Protein AF-A0A971D3W2-F1 (afdb_monomer)

Str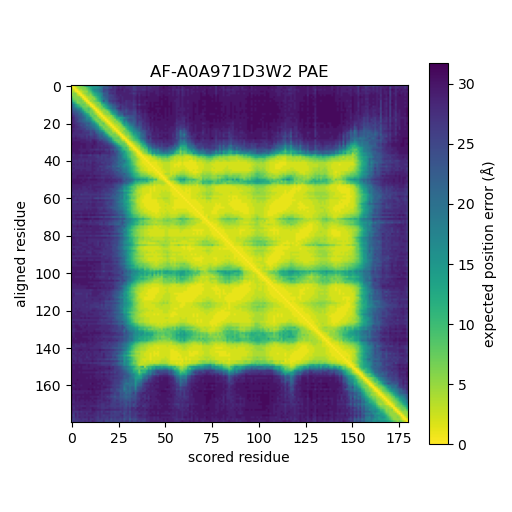ucture (mmCIF, N/CA/C/O backbone):
data_AF-A0A971D3W2-F1
#
_entry.id   AF-A0A971D3W2-F1
#
loop_
_atom_site.group_PDB
_atom_site.id
_atom_site.type_symbol
_atom_site.label_atom_id
_atom_site.label_alt_id
_atom_site.label_comp_id
_atom_site.label_asym_id
_atom_site.label_entity_id
_atom_site.label_seq_id
_atom_site.pdbx_PDB_ins_code
_atom_site.Cartn_x
_atom_site.Cartn_y
_atom_site.Cartn_z
_atom_site.occupancy
_atom_site.B_iso_or_equiv
_atom_site.auth_seq_id
_atom_site.auth_comp_id
_atom_site.auth_asym_id
_atom_site.auth_atom_id
_atom_site.pdbx_PDB_model_num
ATOM 1 N N . MET A 1 1 ? -114.761 -42.394 8.654 1.00 38.12 1 MET A N 1
ATOM 2 C CA . MET A 1 1 ? -115.060 -43.601 7.861 1.00 38.12 1 MET A CA 1
ATOM 3 C C . MET A 1 1 ? -114.022 -43.683 6.760 1.00 38.12 1 MET A C 1
ATOM 5 O O . MET A 1 1 ? -113.803 -42.683 6.097 1.00 38.12 1 MET A O 1
ATOM 9 N N . TRP A 1 2 ? -113.421 -44.862 6.627 1.00 36.31 2 TRP A N 1
ATOM 10 C CA . TRP A 1 2 ? -112.486 -45.287 5.584 1.00 36.31 2 TRP A CA 1
ATOM 11 C C . TRP A 1 2 ? -111.033 -44.776 5.634 1.00 36.31 2 TRP A C 1
ATOM 13 O O . TRP A 1 2 ? -110.733 -43.612 5.868 1.00 36.31 2 TRP A O 1
ATOM 23 N N . THR A 1 3 ? -110.161 -45.769 5.494 1.00 44.94 3 THR A N 1
ATOM 24 C CA . THR A 1 3 ? -108.714 -45.866 5.704 1.00 44.94 3 THR A CA 1
ATOM 25 C C . THR A 1 3 ? -108.004 -45.886 4.327 1.00 44.94 3 THR A C 1
ATOM 27 O O . THR A 1 3 ? -108.582 -45.444 3.341 1.00 44.94 3 THR A O 1
ATOM 30 N N . PRO A 1 4 ? -106.794 -46.448 4.185 1.00 71.38 4 PRO A N 1
ATOM 31 C CA . PRO A 1 4 ? -105.477 -45.833 4.369 1.00 71.38 4 PRO A CA 1
ATOM 32 C C . PRO A 1 4 ? -104.665 -45.898 3.051 1.00 71.38 4 PRO A C 1
ATOM 34 O O . PRO A 1 4 ? -105.137 -46.482 2.085 1.00 71.38 4 PRO A O 1
ATOM 37 N N . THR A 1 5 ? -103.415 -45.416 2.992 1.00 49.12 5 THR A N 1
ATOM 38 C CA . THR A 1 5 ? -102.264 -46.218 2.491 1.00 49.12 5 THR A CA 1
ATOM 39 C C . THR A 1 5 ? -100.939 -45.442 2.441 1.00 49.12 5 THR A C 1
ATOM 41 O O . THR A 1 5 ? -100.885 -44.347 1.906 1.00 49.12 5 THR A O 1
ATOM 44 N N . ARG A 1 6 ? -99.888 -46.138 2.921 1.00 46.56 6 ARG A N 1
ATOM 45 C CA . ARG A 1 6 ? -98.502 -46.274 2.397 1.00 46.56 6 ARG A CA 1
ATOM 46 C C . ARG A 1 6 ? -97.657 -44.992 2.243 1.00 46.56 6 ARG A C 1
ATOM 48 O O . ARG A 1 6 ? -98.085 -44.020 1.658 1.00 46.56 6 ARG A O 1
ATOM 55 N N . GLY A 1 7 ? -96.393 -44.947 2.655 1.00 39.03 7 GLY A N 1
ATOM 56 C CA . GLY A 1 7 ? -95.468 -45.997 3.074 1.00 39.03 7 GLY A CA 1
ATOM 57 C C . GLY A 1 7 ? -94.227 -45.384 3.732 1.00 39.03 7 GLY A C 1
ATOM 58 O O . GLY A 1 7 ? -93.988 -44.183 3.636 1.00 39.03 7 GLY A O 1
ATOM 59 N N . GLY A 1 8 ? -93.490 -46.219 4.462 1.00 38.47 8 GLY A N 1
ATOM 60 C CA . GLY A 1 8 ? -92.336 -45.818 5.261 1.00 38.47 8 GLY A CA 1
ATOM 61 C C . GLY A 1 8 ? -90.970 -46.131 4.644 1.00 38.47 8 GLY A C 1
ATOM 62 O O . GLY A 1 8 ? -90.879 -46.792 3.615 1.00 38.47 8 GLY A O 1
ATOM 63 N N . LEU A 1 9 ? -89.955 -45.690 5.404 1.00 46.28 9 LEU A N 1
ATOM 64 C CA . LEU A 1 9 ? -88.530 -46.064 5.466 1.00 46.28 9 LEU A CA 1
ATOM 65 C C . LEU A 1 9 ? -87.710 -45.886 4.170 1.00 46.28 9 LEU A C 1
ATOM 67 O O . LEU A 1 9 ? -88.037 -46.405 3.115 1.00 46.28 9 LEU A O 1
ATOM 71 N N . ARG A 1 10 ? -86.553 -45.216 4.218 1.00 43.84 10 ARG A N 1
ATOM 72 C CA . ARG A 1 10 ? -85.360 -45.700 4.931 1.00 43.84 10 ARG A CA 1
ATOM 73 C C . ARG A 1 10 ? -84.488 -44.581 5.509 1.00 43.84 10 ARG A C 1
ATOM 75 O O . ARG A 1 10 ? -84.149 -43.612 4.841 1.00 43.84 10 ARG A O 1
ATOM 82 N N . THR A 1 11 ? -84.089 -44.808 6.754 1.00 51.59 11 THR A N 1
ATOM 83 C CA . THR A 1 11 ? -82.939 -44.241 7.460 1.00 51.59 11 THR A CA 1
ATOM 84 C C . THR A 1 11 ? -81.612 -44.615 6.791 1.00 51.59 11 THR A C 1
ATOM 86 O O . THR A 1 11 ? -81.480 -45.702 6.231 1.00 51.59 11 THR A O 1
ATOM 89 N N . GLY A 1 12 ? -80.602 -43.752 6.930 1.00 39.59 12 GLY A N 1
ATOM 90 C CA . GLY A 1 12 ? -79.210 -44.099 6.640 1.00 39.59 12 GLY A CA 1
ATOM 91 C C . GLY A 1 12 ? -78.299 -42.881 6.531 1.00 39.59 12 GLY A C 1
ATOM 92 O O . GLY A 1 12 ? -78.134 -42.325 5.453 1.00 39.59 12 GLY A O 1
ATOM 93 N N . ALA A 1 13 ? -77.707 -42.473 7.653 1.00 52.31 13 ALA A N 1
ATOM 94 C CA . ALA A 1 13 ? -76.594 -41.533 7.690 1.00 52.31 13 ALA A CA 1
ATOM 95 C C . ALA A 1 13 ? -75.313 -42.176 7.126 1.00 52.31 13 ALA A C 1
ATOM 97 O O . ALA A 1 13 ? -75.011 -43.312 7.482 1.00 52.31 13 ALA A O 1
ATOM 98 N N . ALA A 1 14 ? -74.534 -41.429 6.337 1.00 45.00 14 ALA A N 1
ATOM 99 C CA . ALA A 1 14 ? -73.087 -41.621 6.175 1.00 45.00 14 ALA A CA 1
ATOM 100 C C . ALA A 1 14 ? -72.430 -40.373 5.540 1.00 45.00 14 ALA A C 1
ATOM 102 O O . ALA A 1 14 ? -72.421 -40.189 4.332 1.00 45.00 14 ALA A O 1
ATOM 103 N N . ALA A 1 15 ? -71.969 -39.489 6.423 1.00 46.97 15 ALA A N 1
ATOM 104 C CA . ALA A 1 15 ? -70.703 -38.750 6.452 1.00 46.97 15 ALA A CA 1
ATOM 105 C C . ALA A 1 15 ? -69.892 -38.381 5.166 1.00 46.97 15 ALA A C 1
ATOM 107 O O . ALA A 1 15 ? -69.555 -39.223 4.345 1.00 46.97 15 ALA A O 1
ATOM 108 N N . LEU A 1 16 ? -69.386 -37.131 5.217 1.00 51.62 16 LEU A N 1
ATOM 109 C CA . LEU A 1 16 ? -68.053 -36.600 4.830 1.00 51.62 16 LEU A CA 1
ATOM 110 C C . LEU A 1 16 ? -67.889 -35.672 3.592 1.00 51.62 16 LEU A C 1
ATOM 112 O O . LEU A 1 16 ? -67.808 -36.112 2.455 1.00 51.62 16 LEU A O 1
ATOM 116 N N . VAL A 1 17 ? -67.664 -34.386 3.929 1.00 47.16 17 VAL A N 1
ATOM 117 C CA . VAL A 1 17 ? -66.580 -33.440 3.530 1.00 47.16 17 VAL A CA 1
ATOM 118 C C . VAL A 1 17 ? -66.336 -33.110 2.042 1.00 47.16 17 VAL A C 1
ATOM 120 O O . VAL A 1 17 ? -65.921 -33.971 1.274 1.00 47.16 17 VAL A O 1
ATOM 123 N N . LYS A 1 18 ? -66.401 -31.798 1.718 1.00 40.22 18 LYS A N 1
ATOM 124 C CA . LYS A 1 18 ? -65.364 -30.902 1.101 1.00 40.22 18 LYS A CA 1
ATOM 125 C C . LYS A 1 18 ? -66.065 -29.688 0.437 1.00 40.22 18 LYS A C 1
ATOM 127 O O . LYS A 1 18 ? -66.901 -29.895 -0.426 1.00 40.22 18 LYS A O 1
ATOM 132 N N . ALA A 1 19 ? -65.955 -28.471 1.002 1.00 48.50 19 ALA A N 1
ATOM 133 C CA . ALA A 1 19 ? -65.055 -27.347 0.609 1.00 48.50 19 ALA A CA 1
ATOM 134 C C . ALA A 1 19 ? -65.510 -26.622 -0.692 1.00 48.50 19 ALA A C 1
ATOM 136 O O . ALA A 1 19 ? -65.972 -27.294 -1.597 1.00 48.50 19 ALA A O 1
ATOM 137 N N . ALA A 1 20 ? -65.456 -25.301 -0.921 1.00 49.62 20 ALA A N 1
ATOM 138 C CA . ALA A 1 20 ? -64.699 -24.148 -0.402 1.00 49.62 20 ALA A CA 1
ATOM 139 C C . ALA A 1 20 ? -65.518 -22.853 -0.704 1.00 49.62 20 ALA A C 1
ATOM 141 O O . ALA A 1 20 ? -66.251 -22.826 -1.686 1.00 49.62 20 ALA A O 1
ATOM 142 N N . LEU A 1 21 ? -65.653 -21.846 0.169 1.00 54.06 21 LEU A N 1
ATOM 143 C CA . LEU A 1 21 ? -64.757 -20.725 0.525 1.00 54.06 21 LEU A CA 1
ATOM 144 C C . LEU A 1 21 ? -64.247 -19.861 -0.652 1.00 54.06 21 LEU A C 1
ATOM 146 O O . LEU A 1 21 ? -63.305 -20.237 -1.339 1.00 54.06 21 LEU A O 1
ATOM 150 N N . ALA A 1 22 ? -64.793 -18.646 -0.784 1.00 47.09 22 ALA A N 1
ATOM 151 C CA . ALA A 1 22 ? -64.174 -17.529 -1.505 1.00 47.09 22 ALA A CA 1
ATOM 152 C C . ALA A 1 22 ? -64.450 -16.213 -0.753 1.00 47.09 22 ALA A C 1
ATOM 154 O O . ALA A 1 22 ? -65.298 -15.412 -1.135 1.00 47.09 22 ALA A O 1
ATOM 155 N N . VAL A 1 23 ? -63.754 -16.015 0.370 1.00 58.84 23 VAL A N 1
ATOM 156 C CA . VAL A 1 23 ? -63.622 -14.696 1.005 1.00 58.84 23 VAL A CA 1
ATOM 157 C C . VAL A 1 23 ? -62.400 -14.038 0.371 1.00 58.84 23 VAL A C 1
ATOM 159 O O . VAL A 1 23 ? -61.299 -14.581 0.443 1.00 58.84 23 VAL A O 1
ATOM 162 N N . ALA A 1 24 ? -62.611 -12.909 -0.303 1.00 54.56 24 ALA A N 1
ATOM 163 C CA . ALA A 1 24 ? -61.566 -12.145 -0.969 1.00 54.56 24 ALA A CA 1
ATOM 164 C C . ALA A 1 24 ? -60.545 -11.623 0.058 1.00 54.56 24 ALA A C 1
ATOM 166 O O . ALA A 1 24 ? -60.788 -10.654 0.775 1.00 54.56 24 ALA A O 1
ATOM 167 N N . LEU A 1 25 ? -59.396 -12.294 0.130 1.00 53.03 25 LEU A N 1
ATOM 168 C CA . LEU A 1 25 ? -58.204 -11.835 0.831 1.00 53.03 25 LEU A CA 1
ATOM 169 C C . LEU A 1 25 ? -57.596 -10.673 0.037 1.00 53.03 25 LEU A C 1
ATOM 171 O O . LEU A 1 25 ? -57.026 -10.883 -1.033 1.00 53.03 25 LEU A O 1
ATOM 175 N N . LEU A 1 26 ? -57.664 -9.455 0.577 1.00 54.09 26 LEU A N 1
ATOM 176 C CA . LEU A 1 26 ? -56.747 -8.378 0.199 1.00 54.09 26 LEU A CA 1
ATOM 177 C C . LEU A 1 26 ? -55.348 -8.741 0.720 1.00 54.09 26 LEU A C 1
ATOM 179 O O . LEU A 1 26 ? -54.885 -8.235 1.739 1.00 54.09 26 LEU A O 1
ATOM 183 N N . ALA A 1 27 ? -54.683 -9.664 0.027 1.00 58.47 27 ALA A N 1
ATOM 184 C CA . ALA A 1 27 ? -53.258 -9.896 0.166 1.00 58.47 27 ALA A CA 1
ATOM 185 C C . ALA A 1 27 ? -52.531 -8.710 -0.480 1.00 58.47 27 ALA A C 1
ATOM 187 O O . ALA A 1 27 ? -52.171 -8.734 -1.654 1.00 58.47 27 ALA A O 1
ATOM 188 N N . GLY A 1 28 ? -52.348 -7.636 0.288 1.00 49.16 28 GLY A N 1
ATOM 189 C CA . GLY A 1 28 ? -51.340 -6.640 -0.034 1.00 49.16 28 GLY A CA 1
ATOM 190 C C . GLY A 1 28 ? -49.983 -7.328 0.024 1.00 49.16 28 GLY A C 1
ATOM 191 O O . GLY A 1 28 ? -49.444 -7.545 1.107 1.00 49.16 28 GLY A O 1
ATOM 192 N N . CYS A 1 29 ? -49.429 -7.699 -1.129 1.00 49.91 29 CYS A N 1
ATOM 193 C CA . CYS A 1 29 ? -48.005 -7.965 -1.235 1.00 49.91 29 CYS A CA 1
ATOM 194 C C . CYS A 1 29 ? -47.301 -6.648 -0.906 1.00 49.91 29 CYS A C 1
ATOM 196 O O . CYS A 1 29 ? -47.116 -5.796 -1.773 1.00 49.91 29 CYS A O 1
ATOM 198 N N . ALA A 1 30 ? -46.956 -6.459 0.368 1.00 54.00 30 ALA A N 1
ATOM 199 C CA . ALA A 1 30 ? -45.942 -5.507 0.764 1.00 54.00 30 ALA A CA 1
ATOM 200 C C . ALA A 1 30 ? -44.702 -5.876 -0.048 1.00 54.00 30 ALA A C 1
ATOM 202 O O . ALA A 1 30 ? -44.072 -6.908 0.190 1.00 54.00 30 ALA A O 1
ATOM 203 N N . GLY A 1 31 ? -44.430 -5.084 -1.084 1.00 51.88 31 GLY A N 1
ATOM 204 C CA . GLY A 1 31 ? -43.228 -5.188 -1.885 1.00 51.88 31 GLY A CA 1
ATOM 205 C C . GLY A 1 31 ? -42.045 -4.909 -0.977 1.00 51.88 31 GLY A C 1
ATOM 206 O O . GLY A 1 31 ? -41.599 -3.771 -0.863 1.00 51.88 31 GLY A O 1
ATOM 207 N N . GLY A 1 32 ? -41.558 -5.954 -0.313 1.00 50.47 32 GLY A N 1
ATOM 208 C CA . GLY A 1 32 ? -40.246 -6.002 0.300 1.00 50.47 32 GLY A CA 1
ATOM 209 C C . GLY A 1 32 ? -39.219 -5.937 -0.817 1.00 50.47 32 GLY A C 1
ATOM 210 O O . GLY A 1 32 ? -38.632 -6.946 -1.195 1.00 50.47 32 GLY A O 1
ATOM 211 N N . GLY A 1 33 ? -39.048 -4.752 -1.401 1.00 53.16 33 GLY A N 1
ATOM 212 C CA . GLY A 1 33 ? -37.903 -4.466 -2.238 1.00 53.16 33 GLY A CA 1
ATOM 213 C C . GLY A 1 33 ? -36.680 -4.652 -1.359 1.00 53.16 33 GLY A C 1
ATOM 214 O O . GLY A 1 33 ? -36.489 -3.896 -0.406 1.00 53.16 33 GLY A O 1
ATOM 215 N N . ALA A 1 34 ? -35.887 -5.687 -1.645 1.00 60.03 34 ALA A N 1
ATOM 216 C CA . ALA A 1 34 ? -34.575 -5.836 -1.040 1.00 60.03 34 ALA A CA 1
ATOM 217 C C . ALA A 1 34 ? -33.851 -4.480 -1.131 1.00 60.03 34 ALA A C 1
ATOM 219 O O . ALA A 1 34 ? -33.969 -3.805 -2.164 1.00 60.03 34 ALA A O 1
ATOM 220 N N . PRO A 1 35 ? -33.154 -4.039 -0.068 1.00 59.19 35 PRO A N 1
ATOM 221 C CA . PRO A 1 35 ? -32.456 -2.765 -0.097 1.00 59.19 35 PRO A CA 1
ATOM 222 C C . PRO A 1 35 ? -31.560 -2.736 -1.336 1.00 59.19 35 PRO A C 1
ATOM 224 O O . PRO A 1 35 ? -30.726 -3.618 -1.525 1.00 59.19 35 PRO A O 1
ATOM 227 N N . ARG A 1 36 ? -31.773 -1.748 -2.211 1.00 64.25 36 ARG A N 1
ATOM 228 C CA . ARG A 1 36 ? -30.992 -1.581 -3.439 1.00 64.25 36 ARG A CA 1
ATOM 229 C C . ARG A 1 36 ? -29.544 -1.316 -3.033 1.00 64.25 36 ARG A C 1
ATOM 231 O O . ARG A 1 36 ? -29.221 -0.206 -2.643 1.00 64.25 36 ARG A O 1
ATOM 238 N N . GLN A 1 37 ? -28.674 -2.316 -3.063 1.00 65.75 37 GLN A N 1
ATOM 239 C CA . GLN A 1 37 ? -27.261 -2.112 -2.750 1.00 65.75 37 GLN A CA 1
ATOM 240 C C . GLN A 1 37 ? -26.592 -1.381 -3.922 1.00 65.75 37 GLN A C 1
ATOM 242 O O . GLN A 1 37 ? -26.810 -1.728 -5.082 1.00 65.75 37 GLN A O 1
ATOM 247 N N . THR A 1 38 ? -25.796 -0.346 -3.642 1.00 77.38 38 THR A N 1
ATOM 248 C CA . THR A 1 38 ? -24.922 0.248 -4.668 1.00 77.38 38 THR A CA 1
ATOM 249 C C . THR A 1 38 ? -23.847 -0.780 -5.031 1.00 77.38 38 THR A C 1
ATOM 251 O O . THR A 1 38 ? -23.280 -1.368 -4.106 1.00 77.38 38 THR A O 1
ATOM 254 N N . PRO A 1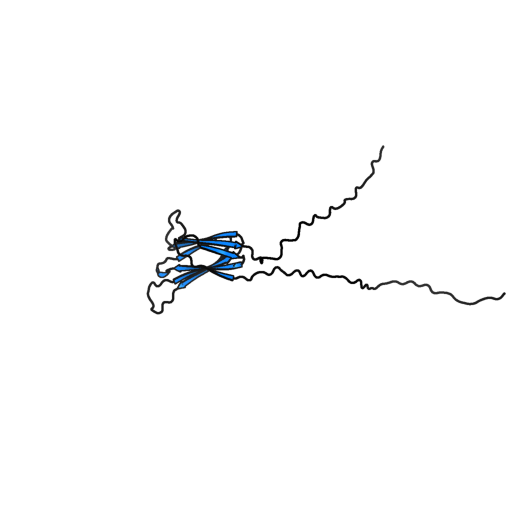 39 ? -23.561 -1.019 -6.324 1.00 87.50 39 PRO A N 1
ATOM 255 C CA . PRO A 1 39 ? -22.540 -1.980 -6.716 1.00 87.50 39 PRO A CA 1
ATOM 256 C C . PRO A 1 39 ? -21.157 -1.588 -6.167 1.00 87.50 39 PRO A C 1
ATOM 258 O O . PRO A 1 39 ? -20.895 -0.395 -5.975 1.00 87.50 39 PRO A O 1
ATOM 261 N N . PRO A 1 40 ? -20.277 -2.576 -5.922 1.00 93.19 40 PRO A N 1
ATOM 262 C CA . PRO A 1 40 ? -18.878 -2.315 -5.626 1.00 93.19 40 PRO A CA 1
ATOM 263 C C . PRO A 1 40 ? -18.196 -1.455 -6.679 1.00 93.19 40 PRO A C 1
ATOM 265 O O . PRO A 1 40 ? -18.462 -1.607 -7.871 1.00 93.19 40 PRO A O 1
ATOM 268 N N . ARG A 1 41 ? -17.275 -0.600 -6.229 1.00 95.69 41 ARG A N 1
ATOM 269 C CA . ARG A 1 41 ? -16.375 0.149 -7.112 1.00 95.69 41 ARG A CA 1
ATOM 270 C C . ARG A 1 41 ? -14.910 -0.084 -6.759 1.00 95.69 41 ARG A C 1
ATOM 272 O O . ARG A 1 41 ? -14.591 -0.480 -5.638 1.00 95.69 41 ARG A O 1
ATOM 279 N N . THR A 1 42 ? -14.046 0.253 -7.710 1.00 97.81 42 THR A N 1
ATOM 280 C CA . THR A 1 42 ? -12.599 0.351 -7.513 1.00 97.81 42 THR A CA 1
ATOM 281 C C . THR A 1 42 ? -12.206 1.815 -7.328 1.00 97.81 42 THR A C 1
ATOM 283 O O . THR A 1 42 ? -12.651 2.675 -8.088 1.00 97.81 42 THR A O 1
ATOM 286 N N . ILE A 1 43 ? -11.386 2.101 -6.321 1.00 97.69 43 ILE A N 1
ATOM 287 C CA . ILE A 1 43 ? -10.877 3.433 -5.984 1.00 97.69 43 ILE A CA 1
ATOM 288 C C . ILE A 1 43 ? -9.359 3.397 -6.145 1.00 97.69 43 ILE A C 1
ATOM 290 O O . ILE A 1 43 ? -8.699 2.611 -5.474 1.00 97.69 43 ILE A O 1
ATOM 294 N N . ALA A 1 44 ? -8.807 4.227 -7.028 1.00 97.69 44 ALA A N 1
ATOM 295 C CA . ALA A 1 44 ? -7.363 4.344 -7.214 1.00 97.69 44 ALA A CA 1
ATOM 296 C C . ALA A 1 44 ? -6.798 5.473 -6.344 1.00 97.69 44 ALA A C 1
ATOM 298 O O . ALA A 1 44 ? -7.379 6.558 -6.282 1.00 97.69 44 ALA A O 1
ATOM 299 N N . VAL A 1 45 ? -5.667 5.218 -5.690 1.00 96.56 45 VAL A N 1
ATOM 300 C CA . VAL A 1 45 ? -4.990 6.151 -4.783 1.00 96.56 45 VAL A CA 1
ATOM 301 C C . VAL A 1 45 ? -3.494 6.115 -5.088 1.00 96.56 45 VAL A C 1
ATOM 303 O O . VAL A 1 45 ? -2.905 5.041 -5.172 1.00 96.56 45 VAL A O 1
ATOM 306 N N . ALA A 1 46 ? -2.872 7.279 -5.251 1.00 95.62 46 ALA A N 1
ATOM 307 C CA . ALA A 1 46 ? -1.433 7.407 -5.476 1.00 95.62 46 ALA A CA 1
ATOM 308 C C . ALA A 1 46 ? -0.867 8.462 -4.511 1.00 95.62 46 ALA A C 1
ATOM 310 O O . ALA A 1 46 ? -0.758 9.630 -4.883 1.00 95.62 46 ALA A O 1
ATOM 311 N N . PRO A 1 47 ? -0.628 8.095 -3.240 1.00 93.44 47 PRO A N 1
ATOM 312 C CA . PRO A 1 47 ? -0.123 9.028 -2.242 1.00 93.44 47 PRO A CA 1
ATOM 313 C C . PRO A 1 47 ? 1.373 9.297 -2.453 1.00 93.44 47 PRO A C 1
ATOM 315 O O . PRO A 1 47 ? 2.112 8.411 -2.879 1.00 93.44 47 PRO A O 1
ATOM 318 N N . SER A 1 48 ? 1.835 10.503 -2.122 1.00 89.06 48 SER A N 1
ATOM 319 C CA . SER A 1 48 ? 3.264 10.830 -2.167 1.00 89.06 48 SER A CA 1
ATOM 320 C C . SER A 1 48 ? 3.928 10.522 -0.816 1.00 89.06 48 SER A C 1
ATOM 322 O O . SER A 1 48 ? 3.368 10.868 0.228 1.00 89.06 48 SER A O 1
ATOM 324 N N . PRO A 1 49 ? 5.128 9.915 -0.789 1.00 87.81 49 PRO A N 1
ATOM 325 C CA . PRO A 1 49 ? 5.866 9.702 0.455 1.00 87.81 49 PRO A CA 1
ATOM 326 C C . PRO A 1 49 ? 6.195 11.019 1.169 1.00 87.81 49 PRO A C 1
ATOM 328 O O . PRO A 1 49 ? 6.569 12.003 0.530 1.00 87.81 49 PRO A O 1
ATOM 331 N N . GLY A 1 50 ? 6.086 11.035 2.498 1.00 80.25 50 GLY A N 1
ATOM 332 C CA . GLY A 1 50 ? 6.385 12.213 3.324 1.00 80.25 50 GLY A CA 1
ATOM 333 C C . GLY A 1 50 ? 5.324 13.323 3.302 1.00 80.25 50 GLY A C 1
ATOM 334 O O . GLY A 1 50 ? 5.464 14.301 4.039 1.00 80.25 50 GLY A O 1
ATOM 335 N N . GLU A 1 51 ? 4.258 13.180 2.512 1.00 79.62 51 GLU A N 1
ATOM 336 C CA . GLU A 1 51 ? 3.071 14.031 2.611 1.00 79.62 51 GLU A CA 1
ATOM 337 C C . GLU A 1 51 ? 2.136 13.544 3.734 1.00 79.62 51 GLU A C 1
ATOM 339 O O . GLU A 1 51 ? 2.274 12.441 4.268 1.00 79.62 51 GLU A O 1
ATOM 344 N N . GLY A 1 52 ? 1.196 14.401 4.147 1.00 77.94 52 GLY A N 1
ATOM 345 C CA . GLY A 1 52 ? 0.196 14.047 5.157 1.00 77.94 52 GLY A CA 1
ATOM 346 C C . GLY A 1 52 ? -0.667 12.847 4.743 1.00 77.94 52 GLY A C 1
ATOM 347 O O . GLY A 1 52 ? -0.703 12.462 3.577 1.00 77.94 52 GLY A O 1
ATOM 348 N N . ALA A 1 53 ? -1.390 12.264 5.704 1.00 85.44 53 ALA A N 1
ATOM 349 C CA . ALA A 1 53 ? -2.206 11.079 5.451 1.00 85.44 53 ALA A CA 1
ATOM 350 C C . ALA A 1 53 ? -3.257 11.329 4.354 1.00 85.44 53 ALA A C 1
ATOM 352 O O . ALA A 1 53 ? -4.064 12.260 4.446 1.00 85.44 53 ALA A O 1
ATOM 353 N N . ALA A 1 54 ? -3.272 10.473 3.331 1.00 92.50 54 ALA A N 1
ATOM 354 C CA . ALA A 1 54 ? -4.302 10.502 2.300 1.00 92.50 54 ALA A CA 1
ATOM 355 C C . ALA A 1 54 ? -5.593 9.886 2.853 1.00 92.50 54 ALA A C 1
ATOM 357 O O . ALA A 1 54 ? -5.578 8.752 3.325 1.00 92.50 54 ALA A O 1
ATOM 358 N N . VAL A 1 55 ? -6.713 10.608 2.787 1.00 95.69 55 VAL A N 1
ATOM 359 C CA . VAL A 1 55 ? -8.009 10.115 3.283 1.00 95.69 55 VAL A CA 1
ATOM 360 C C . VAL A 1 55 ? -8.838 9.561 2.130 1.00 95.69 55 VAL A C 1
ATOM 362 O O . VAL A 1 55 ? -9.047 10.238 1.123 1.00 95.69 55 VAL A O 1
ATOM 365 N N . VAL A 1 56 ? -9.338 8.337 2.290 1.00 96.31 56 VAL A N 1
ATOM 366 C CA . VAL A 1 56 ? -10.125 7.620 1.282 1.00 96.31 56 VAL A CA 1
ATOM 367 C C . VAL A 1 56 ? -11.494 7.272 1.849 1.00 96.31 56 VAL A C 1
ATOM 369 O O . VAL A 1 56 ? -11.594 6.611 2.877 1.00 96.31 56 VAL A O 1
ATOM 372 N N . GLU A 1 57 ? -12.553 7.669 1.146 1.00 96.50 57 GLU A N 1
ATOM 373 C CA . GLU A 1 57 ? -13.937 7.342 1.502 1.00 96.50 57 GLU A CA 1
ATOM 374 C C . GLU A 1 57 ? -14.436 6.146 0.677 1.00 96.50 57 GLU A C 1
ATOM 376 O O . GLU A 1 57 ? -14.520 6.194 -0.561 1.00 96.50 57 GLU A O 1
ATOM 381 N N . ALA A 1 58 ? -14.813 5.069 1.360 1.00 95.50 58 ALA A N 1
ATOM 382 C CA . ALA A 1 58 ? -15.222 3.816 0.738 1.00 95.50 58 ALA A CA 1
ATOM 383 C C . ALA A 1 58 ? -16.429 3.179 1.436 1.00 95.50 58 ALA A C 1
ATOM 385 O O . ALA A 1 58 ? -16.927 3.635 2.471 1.00 95.50 58 ALA A O 1
ATOM 386 N N . ARG A 1 59 ? -16.935 2.103 0.837 1.00 95.69 59 ARG A N 1
ATOM 387 C CA . ARG A 1 59 ? -17.966 1.255 1.434 1.00 95.69 59 ARG A CA 1
ATOM 388 C C . ARG A 1 59 ? -17.476 -0.170 1.579 1.00 95.69 59 ARG A C 1
ATOM 390 O O . ARG A 1 59 ? -16.641 -0.628 0.800 1.00 95.69 59 ARG A O 1
ATOM 397 N N . VAL A 1 60 ? -18.071 -0.897 2.523 1.00 95.88 60 VAL A N 1
ATOM 398 C CA . VAL A 1 60 ? -17.825 -2.333 2.678 1.00 95.88 60 VAL A CA 1
ATOM 399 C C . VAL A 1 60 ? -17.992 -3.042 1.343 1.00 95.88 60 VAL A C 1
ATOM 401 O O . VAL A 1 60 ? -19.049 -3.004 0.719 1.00 95.88 60 VAL A O 1
ATOM 404 N N . GLY A 1 61 ? -16.927 -3.719 0.942 1.00 95.75 61 GLY A N 1
ATOM 405 C CA . GLY A 1 61 ? -16.789 -4.496 -0.267 1.00 95.75 61 GLY A CA 1
ATOM 406 C C . GLY A 1 61 ? -16.214 -3.744 -1.464 1.00 95.75 61 GLY A C 1
ATOM 407 O O . GLY A 1 61 ? -16.233 -4.322 -2.549 1.00 95.75 61 GLY A O 1
ATOM 408 N N . ASP A 1 62 ? -15.875 -2.456 -1.348 1.00 97.50 62 ASP A N 1
ATOM 409 C CA . ASP A 1 62 ? -15.169 -1.725 -2.407 1.00 97.50 62 ASP A CA 1
ATOM 410 C C . ASP A 1 62 ? -13.725 -2.234 -2.480 1.00 97.50 62 ASP A C 1
ATOM 412 O O . ASP A 1 62 ? -13.213 -2.827 -1.524 1.00 97.50 62 ASP A O 1
ATOM 416 N N . THR A 1 63 ? -13.076 -2.000 -3.614 1.00 98.19 63 THR A N 1
ATOM 417 C CA . THR A 1 63 ? -11.651 -2.281 -3.793 1.00 98.19 63 THR A CA 1
ATOM 418 C C . THR A 1 63 ? -10.891 -0.962 -3.811 1.00 98.19 63 THR A C 1
ATOM 420 O O . THR A 1 63 ? -11.264 -0.042 -4.536 1.00 98.19 63 THR A O 1
ATOM 423 N N . VAL A 1 64 ? -9.821 -0.860 -3.031 1.00 98.19 64 VAL A N 1
ATOM 424 C CA . VAL A 1 64 ? -8.903 0.282 -3.031 1.00 98.19 64 VAL A CA 1
ATOM 425 C C . VAL A 1 64 ? -7.570 -0.187 -3.598 1.00 98.19 64 VAL A C 1
ATOM 427 O O . VAL A 1 64 ? -6.989 -1.142 -3.097 1.00 98.19 64 VAL A O 1
ATOM 430 N N . VAL A 1 65 ? -7.096 0.465 -4.652 1.00 98.31 65 VAL A N 1
ATOM 431 C CA . VAL A 1 65 ? -5.809 0.179 -5.291 1.00 98.31 65 VAL A CA 1
ATOM 432 C C . VAL A 1 65 ? -4.867 1.325 -4.966 1.00 98.31 65 VAL A C 1
ATOM 434 O O . VAL A 1 65 ? -5.094 2.451 -5.411 1.00 98.31 65 VAL A O 1
ATOM 437 N N . VAL A 1 66 ? -3.826 1.045 -4.187 1.00 97.81 66 VAL A N 1
ATOM 438 C CA . VAL A 1 66 ? -2.793 2.025 -3.843 1.00 97.81 66 VAL A CA 1
ATOM 439 C C . VAL A 1 66 ? -1.570 1.772 -4.715 1.00 97.81 66 VAL A C 1
ATOM 441 O O . VAL A 1 66 ? -1.062 0.657 -4.772 1.00 97.81 66 VAL A O 1
ATOM 444 N N . THR A 1 67 ? -1.117 2.803 -5.423 1.00 97.75 67 THR A N 1
ATOM 445 C CA . THR A 1 67 ? 0.055 2.753 -6.306 1.00 97.75 67 THR A CA 1
ATOM 446 C C . THR A 1 67 ? 1.133 3.685 -5.779 1.00 97.75 67 THR A C 1
ATOM 448 O O . THR A 1 67 ? 0.880 4.873 -5.594 1.00 97.75 67 THR A O 1
ATOM 451 N N . LEU A 1 68 ? 2.331 3.151 -5.561 1.00 96.88 68 LEU A N 1
ATOM 452 C CA . LEU A 1 68 ? 3.493 3.904 -5.098 1.00 96.88 68 LEU A CA 1
ATOM 453 C C . LEU A 1 68 ? 4.670 3.695 -6.038 1.00 96.88 68 LEU A C 1
ATOM 455 O O . LEU A 1 68 ? 4.916 2.580 -6.489 1.00 96.88 68 LEU A O 1
ATOM 459 N N . GLU A 1 69 ? 5.427 4.756 -6.295 1.00 95.88 69 GLU A N 1
ATOM 460 C CA . GLU A 1 69 ? 6.694 4.661 -7.020 1.00 95.88 69 GLU A CA 1
ATOM 461 C C . GLU A 1 69 ? 7.672 3.750 -6.263 1.00 95.88 69 GLU A C 1
ATOM 463 O O . GLU A 1 69 ? 7.803 3.823 -5.039 1.00 95.88 69 GLU A O 1
ATOM 468 N N . ALA A 1 70 ? 8.348 2.862 -6.989 1.00 94.25 70 ALA A N 1
ATOM 469 C CA . ALA A 1 70 ? 9.260 1.873 -6.428 1.00 94.25 70 ALA A CA 1
ATOM 470 C C . ALA A 1 70 ? 10.406 1.573 -7.398 1.00 94.25 70 ALA A C 1
ATOM 472 O O . ALA A 1 70 ? 10.235 1.508 -8.614 1.00 94.25 70 ALA A O 1
ATOM 473 N N . ASN A 1 71 ? 11.600 1.321 -6.873 1.00 93.19 71 ASN A N 1
ATOM 474 C CA . ASN A 1 71 ? 12.753 0.951 -7.680 1.00 93.19 71 ASN A CA 1
ATOM 475 C C . ASN A 1 71 ? 13.395 -0.348 -7.182 1.00 93.19 71 ASN A C 1
ATOM 477 O O . ASN A 1 71 ? 14.396 -0.335 -6.457 1.00 93.19 71 ASN A O 1
ATOM 481 N N . ALA A 1 72 ? 12.848 -1.474 -7.648 1.00 87.06 72 ALA A N 1
ATOM 482 C CA . ALA A 1 72 ? 13.305 -2.810 -7.280 1.00 87.06 72 ALA A CA 1
ATOM 483 C C . ALA A 1 72 ? 14.785 -3.069 -7.632 1.00 87.06 72 ALA A C 1
ATOM 485 O O . ALA A 1 72 ? 15.431 -3.888 -6.980 1.00 87.06 72 ALA A O 1
ATOM 486 N N . THR A 1 73 ? 15.382 -2.343 -8.593 1.00 87.56 73 THR A N 1
ATOM 487 C CA . THR A 1 73 ? 16.801 -2.537 -8.962 1.00 87.56 73 THR A CA 1
ATOM 488 C C . THR A 1 73 ? 17.771 -2.098 -7.867 1.00 87.56 73 THR A C 1
ATOM 490 O O . THR A 1 73 ? 18.953 -2.420 -7.921 1.00 87.56 73 THR A O 1
ATOM 493 N N . THR A 1 74 ? 17.293 -1.329 -6.888 1.00 89.81 74 THR A N 1
ATOM 494 C CA . THR A 1 74 ? 18.094 -0.846 -5.754 1.00 89.81 74 THR A CA 1
ATOM 495 C C . THR A 1 74 ? 17.980 -1.745 -4.517 1.00 89.81 74 THR A C 1
ATOM 497 O O . THR A 1 74 ? 18.672 -1.507 -3.521 1.00 89.81 74 THR A O 1
ATOM 500 N N . GLY A 1 75 ? 17.122 -2.772 -4.576 1.00 90.06 75 GLY A N 1
ATOM 501 C CA . GLY A 1 75 ? 16.790 -3.663 -3.463 1.00 90.06 75 GLY A CA 1
ATOM 502 C C . GLY A 1 75 ? 15.750 -3.108 -2.484 1.00 90.06 75 GLY A C 1
ATOM 503 O O . GLY A 1 75 ? 15.440 -3.782 -1.506 1.00 90.06 75 GLY A O 1
ATOM 504 N N . TYR A 1 76 ? 15.229 -1.901 -2.722 1.00 93.06 76 TYR A N 1
ATOM 505 C CA . TYR A 1 76 ? 14.148 -1.320 -1.926 1.00 93.06 76 TYR A CA 1
ATOM 506 C C . TYR A 1 76 ? 12.780 -1.820 -2.400 1.00 93.06 76 TYR A C 1
ATOM 508 O O . TYR A 1 76 ? 12.545 -1.957 -3.603 1.00 93.06 76 TYR A O 1
ATOM 516 N N . ALA A 1 77 ? 11.879 -2.043 -1.446 1.00 93.75 77 ALA A N 1
ATOM 517 C CA . ALA A 1 77 ? 10.483 -2.384 -1.685 1.00 93.75 77 ALA A CA 1
ATOM 518 C C . ALA A 1 77 ? 9.588 -1.742 -0.617 1.00 93.75 77 ALA A C 1
ATOM 520 O O . ALA A 1 77 ? 10.041 -1.427 0.487 1.00 93.75 77 ALA A O 1
ATOM 521 N N . TRP A 1 78 ? 8.311 -1.561 -0.944 1.00 95.69 78 TRP A N 1
ATOM 522 C CA . TRP A 1 78 ? 7.298 -1.184 0.030 1.00 95.69 78 TRP A CA 1
ATOM 523 C C . TRP A 1 78 ? 6.870 -2.404 0.835 1.00 95.69 78 TRP A C 1
ATOM 525 O O . TRP A 1 78 ? 6.593 -3.469 0.287 1.00 95.69 78 TRP A O 1
ATOM 535 N N . THR A 1 79 ? 6.795 -2.227 2.149 1.00 94.25 79 THR A N 1
ATOM 536 C CA . THR A 1 79 ? 6.132 -3.152 3.067 1.00 94.25 79 THR A CA 1
ATOM 537 C C . THR A 1 79 ? 4.893 -2.471 3.615 1.00 94.25 79 THR A C 1
ATOM 539 O O . THR A 1 79 ? 4.994 -1.402 4.221 1.00 94.25 79 THR A O 1
ATOM 542 N N . PHE A 1 80 ? 3.732 -3.089 3.410 1.00 95.12 80 PHE A N 1
ATOM 543 C CA . PHE A 1 80 ? 2.452 -2.556 3.856 1.00 95.12 80 PHE A CA 1
ATOM 544 C C . PHE A 1 80 ? 1.973 -3.231 5.138 1.00 95.12 80 PHE A C 1
ATOM 546 O O . PHE A 1 80 ? 2.046 -4.450 5.279 1.00 95.12 80 PHE A O 1
ATOM 553 N N . THR A 1 81 ? 1.424 -2.440 6.056 1.00 94.94 81 THR A N 1
ATOM 554 C CA . THR A 1 81 ? 0.666 -2.938 7.206 1.00 94.94 81 THR A CA 1
ATOM 555 C C . THR A 1 81 ? -0.762 -2.425 7.125 1.00 94.94 81 THR A C 1
ATOM 557 O O . THR A 1 81 ? -1.006 -1.229 6.968 1.00 94.94 81 THR A O 1
ATOM 560 N N . ALA A 1 82 ? -1.705 -3.358 7.213 1.00 94.88 82 ALA A N 1
ATOM 561 C CA . ALA A 1 82 ? -3.129 -3.107 7.097 1.00 94.88 82 ALA A CA 1
ATOM 562 C C . ALA A 1 82 ? -3.808 -3.041 8.468 1.00 94.88 82 ALA A C 1
ATOM 564 O O . ALA A 1 82 ? -3.606 -3.926 9.301 1.00 94.88 82 ALA A O 1
ATOM 565 N N . GLY A 1 83 ? -4.655 -2.032 8.673 1.00 95.00 83 GLY A N 1
ATOM 566 C CA . GLY A 1 83 ? -5.668 -2.042 9.723 1.00 95.00 83 GLY A CA 1
ATOM 567 C C . GLY A 1 83 ? -6.779 -3.069 9.466 1.00 95.00 83 GLY A C 1
ATOM 568 O O . GLY A 1 83 ? -6.755 -3.830 8.503 1.00 95.00 83 GLY A O 1
ATOM 569 N N . ASP A 1 84 ? -7.787 -3.097 10.333 1.00 95.25 84 ASP A N 1
ATOM 570 C CA . ASP A 1 84 ? -8.803 -4.156 10.358 1.00 95.25 84 ASP A CA 1
ATOM 571 C C . ASP A 1 84 ? -10.037 -3.899 9.469 1.00 95.25 84 ASP A C 1
ATOM 573 O O . ASP A 1 84 ? -10.908 -4.771 9.354 1.00 95.25 84 ASP A O 1
ATOM 577 N N . THR A 1 85 ? -10.134 -2.723 8.837 1.00 95.19 85 THR A N 1
ATOM 578 C CA . THR A 1 85 ? -11.250 -2.388 7.935 1.00 95.19 85 THR A CA 1
ATOM 579 C C . THR A 1 85 ? -11.063 -2.928 6.518 1.00 95.19 85 THR A C 1
ATOM 581 O O . THR A 1 85 ? -12.035 -2.996 5.755 1.00 95.19 85 THR A O 1
ATOM 584 N N . PHE A 1 86 ? -9.856 -3.382 6.168 1.00 94.44 86 PHE A N 1
ATOM 585 C CA . PHE A 1 86 ? -9.525 -3.925 4.855 1.00 94.44 86 PHE A CA 1
ATOM 586 C C . PHE A 1 86 ? -8.624 -5.165 4.932 1.00 94.44 86 PHE A C 1
ATOM 588 O O . PHE A 1 86 ? -7.971 -5.428 5.936 1.00 94.44 86 PHE A O 1
ATOM 595 N N . ALA A 1 87 ? -8.605 -5.939 3.850 1.00 96.56 87 ALA A N 1
ATOM 596 C CA . ALA A 1 87 ? -7.698 -7.060 3.639 1.00 96.56 87 ALA A CA 1
ATOM 597 C C . ALA A 1 87 ? -6.834 -6.785 2.404 1.00 96.56 87 ALA A C 1
ATOM 599 O O . ALA A 1 87 ? -7.350 -6.304 1.395 1.00 96.56 87 ALA A O 1
ATOM 600 N N . ILE A 1 88 ? -5.539 -7.095 2.472 1.00 97.38 88 ILE A N 1
ATOM 601 C CA . ILE A 1 88 ? -4.667 -7.075 1.292 1.00 97.38 88 ILE A CA 1
ATOM 602 C C . ILE A 1 88 ? -5.010 -8.305 0.442 1.00 97.38 88 ILE A C 1
ATOM 604 O O . ILE A 1 88 ? -4.855 -9.434 0.900 1.00 97.38 88 ILE A O 1
ATOM 608 N N . GLU A 1 89 ? -5.502 -8.083 -0.776 1.00 97.56 89 GLU A N 1
ATOM 609 C CA . GLU A 1 89 ? -5.819 -9.139 -1.752 1.00 97.56 89 GLU A CA 1
ATOM 610 C C . GLU A 1 89 ? -4.694 -9.344 -2.776 1.00 97.56 89 GLU A C 1
ATOM 612 O O . GLU A 1 89 ? -4.610 -10.407 -3.388 1.00 97.56 89 GLU A O 1
ATOM 617 N N . GLY A 1 90 ? -3.815 -8.355 -2.950 1.00 97.44 90 GLY A N 1
ATOM 618 C CA . GLY A 1 90 ? -2.661 -8.455 -3.837 1.00 97.44 90 GLY A CA 1
ATOM 619 C C . GLY A 1 90 ? -1.621 -7.380 -3.555 1.00 97.44 90 GLY A C 1
ATOM 620 O O . GLY A 1 90 ? -1.964 -6.288 -3.108 1.00 97.44 90 GLY A O 1
ATOM 621 N N . ASP A 1 91 ? -0.363 -7.705 -3.827 1.00 97.44 91 ASP A N 1
ATOM 622 C CA . ASP A 1 91 ? 0.792 -6.814 -3.754 1.00 97.44 91 ASP A CA 1
ATOM 623 C C . ASP A 1 91 ? 1.751 -7.221 -4.877 1.00 97.44 91 ASP A C 1
ATOM 625 O O . ASP A 1 91 ? 2.225 -8.360 -4.913 1.00 97.44 91 ASP A O 1
ATOM 629 N N . GLU A 1 92 ? 1.964 -6.328 -5.840 1.00 96.94 92 GLU A N 1
ATOM 630 C CA . GLU A 1 92 ? 2.788 -6.604 -7.009 1.00 96.94 92 GLU A CA 1
ATOM 631 C C . GLU A 1 92 ? 3.676 -5.424 -7.395 1.00 96.94 92 GLU A C 1
ATOM 633 O O . GLU A 1 92 ? 3.311 -4.257 -7.263 1.00 96.94 92 GLU A O 1
ATOM 638 N N . TYR A 1 93 ? 4.851 -5.739 -7.938 1.00 96.62 93 TYR A N 1
ATOM 639 C CA . TYR A 1 93 ? 5.712 -4.758 -8.582 1.00 96.62 93 TYR A CA 1
ATOM 640 C C . TYR A 1 93 ? 5.463 -4.741 -10.091 1.00 96.62 93 TYR A C 1
ATOM 642 O O . TYR A 1 93 ? 5.593 -5.761 -10.770 1.00 96.62 93 TYR A O 1
ATOM 650 N N . VAL A 1 94 ? 5.172 -3.557 -10.621 1.00 96.56 94 VAL A N 1
ATOM 651 C CA . VAL A 1 94 ? 4.949 -3.288 -12.039 1.00 96.56 94 VAL A CA 1
ATOM 652 C C . VAL A 1 94 ? 6.094 -2.409 -12.554 1.00 96.56 94 VAL A C 1
ATOM 654 O O . VAL A 1 94 ? 6.153 -1.229 -12.204 1.00 96.56 94 VAL A O 1
ATOM 657 N N . PRO A 1 95 ? 7.017 -2.933 -13.382 1.00 94.56 95 PRO A N 1
ATOM 658 C CA . PRO A 1 95 ? 8.084 -2.122 -13.961 1.00 94.56 95 PRO A CA 1
ATOM 659 C C . PRO A 1 95 ? 7.509 -1.054 -14.900 1.00 94.56 95 PRO A C 1
ATOM 661 O O . PRO A 1 95 ? 6.551 -1.308 -15.637 1.00 94.56 95 PRO A O 1
ATOM 664 N N . ASP A 1 96 ? 8.115 0.134 -14.923 1.00 93.75 96 ASP A N 1
ATOM 665 C CA . ASP A 1 96 ? 7.724 1.153 -15.894 1.00 93.75 96 ASP A CA 1
ATOM 666 C C . ASP A 1 96 ? 8.073 0.719 -17.323 1.00 93.75 96 ASP A C 1
ATOM 668 O O . ASP A 1 96 ? 9.084 0.038 -17.540 1.00 93.75 96 ASP A O 1
ATOM 672 N N . PRO A 1 97 ? 7.329 1.199 -18.339 1.00 93.81 97 PRO A N 1
ATOM 673 C CA . PRO A 1 97 ? 7.732 1.048 -19.728 1.00 93.81 97 PRO A CA 1
ATOM 674 C C . PRO A 1 97 ? 9.190 1.482 -19.935 1.00 93.81 97 PRO A C 1
ATOM 676 O O . PRO A 1 97 ? 9.595 2.602 -19.592 1.00 93.81 97 PRO A O 1
ATOM 679 N N . ASN A 1 98 ? 9.986 0.579 -20.509 1.00 92.31 98 ASN A N 1
ATOM 680 C CA . ASN A 1 98 ? 11.417 0.774 -20.725 1.00 92.31 98 ASN A CA 1
ATOM 681 C C . ASN A 1 98 ? 11.834 0.410 -22.164 1.00 92.31 98 ASN A C 1
ATOM 683 O O . ASN A 1 98 ? 12.644 -0.496 -22.359 1.00 92.31 98 ASN A O 1
ATOM 687 N N . PRO A 1 99 ? 11.295 1.097 -23.192 1.00 89.94 99 PRO A N 1
ATOM 688 C CA . PRO A 1 99 ? 11.579 0.776 -24.595 1.00 89.94 99 PRO A CA 1
ATOM 689 C C . PRO A 1 99 ? 13.064 0.925 -24.967 1.00 89.94 99 PRO A C 1
ATOM 691 O O . PRO A 1 99 ? 13.519 0.300 -25.916 1.00 89.94 99 PRO A O 1
ATOM 694 N N . GLY A 1 100 ? 13.823 1.735 -24.220 1.00 89.56 100 GLY A N 1
ATOM 695 C CA . GLY A 1 100 ? 15.260 1.937 -24.424 1.00 89.56 100 GLY A CA 1
ATOM 696 C C . GLY A 1 100 ? 16.166 1.004 -23.616 1.00 89.56 100 GLY A C 1
ATOM 697 O O . GLY A 1 100 ? 17.380 1.155 -23.694 1.00 89.56 100 GLY A O 1
ATOM 698 N N . GLY A 1 101 ? 15.611 0.088 -22.809 1.00 87.44 101 GLY A N 1
ATOM 699 C CA . GLY A 1 101 ? 16.407 -0.826 -21.981 1.00 87.44 101 GLY A CA 1
ATOM 700 C C . GLY A 1 101 ? 17.313 -0.117 -20.967 1.00 87.44 101 GLY A C 1
ATOM 701 O O . GLY A 1 101 ? 18.395 -0.606 -20.655 1.00 87.44 101 GLY A O 1
ATOM 702 N N . ILE A 1 102 ? 16.897 1.048 -20.465 1.00 88.06 102 ILE A N 1
ATOM 703 C CA . ILE A 1 102 ? 17.681 1.855 -19.527 1.00 88.06 102 ILE A CA 1
ATOM 704 C C . ILE A 1 102 ? 17.838 1.072 -18.220 1.00 88.06 102 ILE A C 1
ATOM 706 O O . ILE A 1 102 ? 16.846 0.735 -17.567 1.00 88.06 102 ILE A O 1
ATOM 710 N N . ALA A 1 103 ? 19.083 0.774 -17.844 1.00 86.94 103 ALA A N 1
ATOM 711 C CA . ALA A 1 103 ? 19.392 0.102 -16.589 1.00 86.94 103 ALA A CA 1
ATOM 712 C C . ALA A 1 103 ? 18.984 0.973 -15.391 1.00 86.94 103 ALA A C 1
ATOM 714 O O . ALA A 1 103 ? 19.178 2.187 -15.398 1.00 86.94 103 ALA A O 1
ATOM 715 N N . GLY A 1 104 ? 18.418 0.347 -14.359 1.00 86.75 104 GLY A N 1
ATOM 716 C CA . GLY A 1 104 ? 17.977 1.046 -13.149 1.00 86.75 104 GLY A CA 1
ATOM 717 C C . GLY A 1 104 ? 16.653 1.804 -13.280 1.00 86.75 104 GLY A C 1
ATOM 718 O O . GLY A 1 104 ? 16.283 2.532 -12.357 1.00 86.75 104 GLY A O 1
ATOM 719 N N . LYS A 1 105 ? 15.936 1.655 -14.406 1.00 89.25 105 LYS A N 1
ATOM 720 C CA . LYS A 1 105 ? 14.580 2.193 -14.552 1.00 89.25 105 LYS A CA 1
ATOM 721 C C . LYS A 1 105 ? 13.683 1.579 -13.473 1.00 89.25 105 LYS A C 1
ATOM 723 O O . LYS A 1 105 ? 13.627 0.359 -13.339 1.00 89.25 105 LYS A O 1
ATOM 728 N N . GLY A 1 106 ? 13.020 2.448 -12.715 1.00 93.19 106 GLY A N 1
ATOM 729 C CA . GLY A 1 106 ? 12.084 2.051 -11.673 1.00 93.19 106 GLY A CA 1
ATOM 730 C C . GLY A 1 106 ? 10.760 1.525 -12.228 1.00 93.19 106 GLY A C 1
ATOM 731 O O . GLY A 1 106 ? 10.629 1.133 -13.388 1.00 93.19 106 GLY A O 1
ATOM 732 N N . GLY A 1 107 ? 9.773 1.506 -11.353 1.00 95.50 107 GLY A N 1
ATOM 733 C CA . GLY A 1 107 ? 8.409 1.101 -11.626 1.00 95.50 107 GLY A CA 1
ATOM 734 C C . GLY A 1 107 ? 7.532 1.501 -10.455 1.00 95.50 107 GLY A C 1
ATOM 735 O O . GLY A 1 107 ? 7.819 2.464 -9.747 1.00 95.50 107 GLY A O 1
ATOM 736 N N . ARG A 1 108 ? 6.476 0.736 -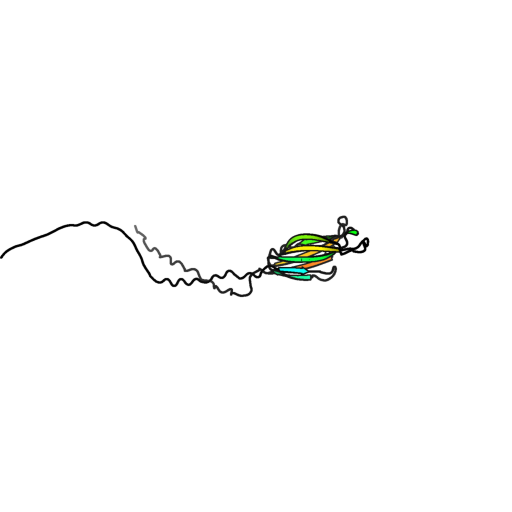10.218 1.00 96.94 108 ARG A N 1
ATOM 737 C CA . ARG A 1 108 ? 5.528 1.000 -9.140 1.00 96.94 108 ARG A CA 1
ATOM 738 C C . ARG A 1 108 ? 5.224 -0.273 -8.386 1.00 96.94 108 ARG A C 1
ATOM 740 O O . ARG A 1 108 ? 5.190 -1.344 -8.980 1.00 96.94 108 ARG A O 1
ATOM 747 N N . GLN A 1 109 ? 4.981 -0.153 -7.094 1.00 97.75 109 GLN A N 1
ATOM 748 C CA . GLN A 1 109 ? 4.358 -1.210 -6.317 1.00 97.75 109 GLN A CA 1
ATOM 749 C C . GLN A 1 109 ? 2.871 -0.897 -6.179 1.00 97.75 109 GLN A C 1
ATOM 751 O O . GLN A 1 109 ? 2.486 0.230 -5.852 1.00 97.75 109 GLN A O 1
ATOM 756 N N . VAL A 1 110 ? 2.045 -1.885 -6.497 1.00 98.00 110 VAL A N 1
ATOM 757 C CA . VAL A 1 110 ? 0.591 -1.788 -6.531 1.00 98.00 110 VAL A CA 1
ATOM 758 C C . VAL A 1 110 ? 0.040 -2.750 -5.493 1.00 98.00 110 VAL A C 1
ATOM 760 O O . VAL A 1 110 ? 0.183 -3.963 -5.627 1.00 98.00 110 VAL A O 1
ATOM 763 N N . VAL A 1 111 ? -0.614 -2.206 -4.469 1.00 98.19 111 VAL A N 1
ATOM 764 C CA . VAL A 1 111 ? -1.322 -3.000 -3.464 1.00 98.19 111 VAL A CA 1
ATOM 765 C C . VAL A 1 111 ? -2.827 -2.870 -3.673 1.00 98.19 111 VAL A C 1
ATOM 767 O O . VAL A 1 111 ? -3.378 -1.773 -3.787 1.00 98.19 111 VAL A O 1
ATOM 770 N N . THR A 1 112 ? -3.498 -4.015 -3.748 1.00 98.38 112 THR A N 1
ATOM 771 C CA . THR A 1 112 ? -4.949 -4.124 -3.901 1.00 98.38 112 THR A CA 1
ATOM 772 C C . THR A 1 112 ? -5.562 -4.513 -2.568 1.00 98.38 112 THR A C 1
ATOM 774 O O . THR A 1 112 ? -5.232 -5.547 -1.988 1.00 98.38 112 THR A O 1
ATOM 777 N N . LEU A 1 113 ? -6.473 -3.677 -2.085 1.00 98.12 113 LEU A N 1
ATOM 778 C CA . LEU A 1 113 ? -7.128 -3.809 -0.795 1.00 98.12 113 LEU A CA 1
ATOM 779 C C . LEU A 1 113 ? -8.621 -4.016 -0.996 1.00 98.12 113 LEU A C 1
ATOM 781 O O . LEU A 1 113 ? -9.272 -3.278 -1.738 1.00 98.12 113 LEU A O 1
ATOM 785 N N . ARG A 1 114 ? -9.195 -4.957 -0.260 1.00 98.00 114 ARG A N 1
ATOM 786 C CA . ARG A 1 114 ? -10.637 -5.140 -0.169 1.00 98.00 114 ARG A CA 1
ATOM 787 C C . ARG A 1 114 ? -11.151 -4.560 1.123 1.00 98.00 114 ARG A C 1
ATOM 789 O O . ARG A 1 114 ? -10.727 -4.977 2.193 1.00 98.00 114 ARG A O 1
ATOM 796 N N . VAL A 1 115 ? -12.123 -3.662 1.040 1.00 97.44 115 VAL A N 1
ATOM 797 C CA . VAL A 1 115 ? -12.807 -3.158 2.230 1.00 97.44 115 VAL A CA 1
ATOM 798 C C . VAL A 1 115 ? -13.718 -4.260 2.769 1.00 97.44 115 VAL A C 1
ATOM 800 O O . VAL A 1 115 ? -14.631 -4.710 2.076 1.00 97.44 115 VAL A O 1
ATOM 803 N N . VAL A 1 116 ? -13.484 -4.711 3.998 1.00 96.75 116 VAL A N 1
ATOM 804 C CA . VAL A 1 116 ? -14.207 -5.845 4.604 1.00 96.75 116 VAL A CA 1
ATOM 805 C C . VAL A 1 116 ? -15.125 -5.426 5.747 1.00 96.75 116 VAL A C 1
ATOM 807 O O . VAL A 1 116 ? -16.043 -6.169 6.091 1.00 96.75 116 VAL A O 1
ATOM 810 N N . ARG A 1 117 ? -14.924 -4.231 6.319 1.00 94.62 117 ARG A N 1
ATOM 811 C CA . ARG A 1 117 ? -15.709 -3.730 7.454 1.00 94.62 117 ARG A CA 1
ATOM 812 C C . ARG A 1 117 ? -15.902 -2.216 7.392 1.00 94.62 117 ARG A C 1
ATOM 814 O O . ARG A 1 117 ? -15.103 -1.509 6.785 1.00 94.62 117 ARG A O 1
ATOM 821 N N . ALA A 1 118 ? -16.990 -1.735 7.988 1.00 96.00 118 ALA A N 1
ATOM 822 C CA . ALA A 1 118 ? -17.195 -0.315 8.254 1.00 96.00 118 ALA A CA 1
ATOM 823 C C . ALA A 1 118 ? -16.339 0.125 9.453 1.00 96.00 118 ALA A C 1
ATOM 825 O O . ALA A 1 118 ? -16.095 -0.673 10.359 1.00 96.00 118 ALA A O 1
ATOM 826 N N . GLY A 1 119 ? -15.909 1.382 9.463 1.00 96.12 119 GLY A N 1
ATOM 827 C CA . GLY A 1 119 ? -14.999 1.935 10.463 1.00 96.12 119 GLY A CA 1
ATOM 828 C C . GLY A 1 119 ? -13.911 2.795 9.831 1.00 96.12 119 GLY A C 1
ATOM 829 O O . GLY A 1 119 ? -13.963 3.097 8.640 1.00 96.12 119 GLY A O 1
ATOM 830 N N . GLU A 1 120 ? -12.927 3.172 10.639 1.00 96.94 120 GLU A N 1
ATOM 831 C CA . GLU A 1 120 ? -11.745 3.911 10.201 1.00 96.94 120 GLU A CA 1
ATOM 832 C C . GLU A 1 120 ? -10.491 3.120 10.577 1.00 96.94 120 GLU A C 1
ATOM 834 O O . GLU A 1 120 ? -10.373 2.664 11.715 1.00 96.94 120 GLU A O 1
ATOM 839 N N . SER A 1 121 ? -9.575 2.927 9.629 1.00 97.06 121 SER A N 1
ATOM 840 C CA . SER A 1 121 ? -8.250 2.375 9.918 1.00 97.06 121 SER A CA 1
ATOM 841 C C . SER A 1 121 ? -7.226 2.801 8.871 1.00 97.06 121 SER A C 1
ATOM 843 O O . SER A 1 121 ? -7.581 3.132 7.739 1.00 97.06 121 SER A O 1
ATOM 845 N N . ASP A 1 122 ? -5.950 2.701 9.225 1.00 97.06 122 ASP A N 1
ATOM 846 C CA . ASP A 1 122 ? -4.852 3.107 8.353 1.00 97.06 122 ASP A CA 1
ATOM 847 C C . ASP A 1 122 ? -4.230 1.928 7.600 1.00 97.06 122 ASP A C 1
ATOM 849 O O . ASP A 1 122 ? -4.103 0.820 8.127 1.00 97.06 122 ASP A O 1
ATOM 853 N N . LEU A 1 123 ? -3.801 2.201 6.370 1.00 97.00 123 LEU A N 1
ATOM 854 C CA . LEU A 1 123 ? -2.736 1.486 5.677 1.00 97.00 123 LEU A CA 1
ATOM 855 C C . LEU A 1 123 ? -1.451 2.284 5.864 1.00 97.00 123 LEU A C 1
ATOM 857 O O . LEU A 1 123 ? -1.383 3.449 5.470 1.00 97.00 123 LEU A O 1
ATOM 861 N N . THR A 1 124 ? -0.422 1.652 6.411 1.00 95.75 124 THR A N 1
ATOM 862 C CA . THR A 1 124 ? 0.912 2.247 6.497 1.00 95.75 124 THR A CA 1
ATOM 863 C C . THR A 1 124 ? 1.866 1.538 5.552 1.00 95.75 124 THR A C 1
ATOM 865 O O . THR A 1 124 ? 1.770 0.326 5.351 1.00 95.75 124 THR A O 1
ATOM 86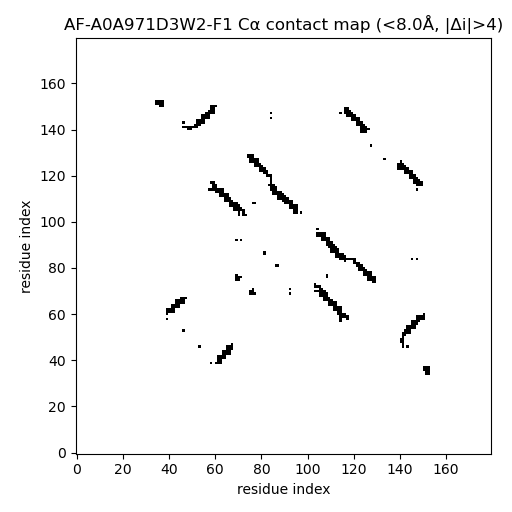8 N N . GLY A 1 125 ? 2.777 2.298 4.948 1.00 95.06 125 GLY A N 1
ATOM 869 C CA . GLY A 1 125 ? 3.824 1.769 4.081 1.00 95.06 125 GLY A CA 1
ATOM 870 C C . GLY A 1 125 ? 5.201 2.251 4.521 1.00 95.06 125 GLY A C 1
ATOM 871 O O . GLY A 1 125 ? 5.381 3.430 4.831 1.00 95.06 125 GLY A O 1
ATOM 872 N N . THR A 1 126 ? 6.166 1.338 4.523 1.00 94.56 126 THR A N 1
ATOM 873 C CA . THR A 1 126 ? 7.587 1.632 4.750 1.00 94.56 126 THR A CA 1
ATOM 874 C C . THR A 1 126 ? 8.389 1.187 3.539 1.00 94.56 126 THR A C 1
ATOM 876 O O . THR A 1 126 ? 8.214 0.062 3.069 1.00 94.56 126 THR A O 1
ATOM 879 N N . TYR A 1 127 ? 9.269 2.052 3.047 1.00 94.25 127 TYR A N 1
ATOM 880 C CA . TYR A 1 127 ? 10.106 1.798 1.885 1.00 94.25 127 TYR A CA 1
ATOM 881 C C . TYR A 1 127 ? 11.543 1.509 2.316 1.00 94.25 127 TYR A C 1
ATOM 883 O O . TYR A 1 127 ? 12.3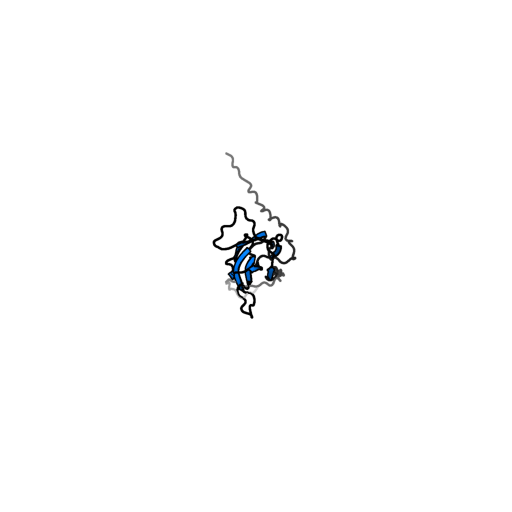28 2.411 2.607 1.00 94.25 127 TYR A O 1
ATOM 891 N N . ALA A 1 128 ? 11.896 0.227 2.369 1.00 92.81 128 ALA A N 1
ATOM 892 C CA . ALA A 1 128 ? 13.181 -0.223 2.892 1.00 92.81 128 ALA A CA 1
ATOM 893 C C . ALA A 1 128 ? 13.695 -1.458 2.147 1.00 92.81 128 ALA A C 1
ATOM 895 O O . ALA A 1 128 ? 12.966 -2.135 1.418 1.00 92.81 128 ALA A O 1
ATOM 896 N N . ARG A 1 129 ? 14.977 -1.765 2.343 1.00 93.00 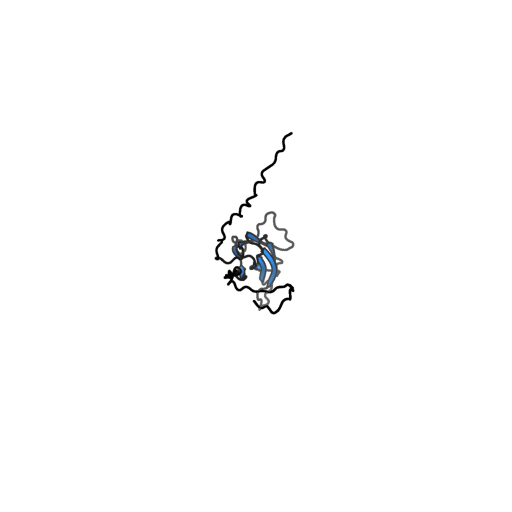129 ARG A N 1
ATOM 897 C CA . ARG A 1 129 ? 15.549 -3.053 1.941 1.00 93.00 129 ARG A CA 1
ATOM 898 C C . ARG A 1 129 ? 15.207 -4.119 2.966 1.00 93.00 129 ARG A C 1
ATOM 900 O O . ARG A 1 129 ? 15.259 -3.870 4.163 1.00 93.00 129 ARG A O 1
ATOM 907 N N . ALA A 1 130 ? 14.973 -5.342 2.499 1.00 88.12 130 ALA A N 1
ATOM 908 C CA . ALA A 1 130 ? 14.606 -6.462 3.369 1.00 88.12 130 ALA A CA 1
ATOM 909 C C . ALA A 1 130 ? 15.658 -6.794 4.451 1.00 88.12 130 ALA A C 1
ATOM 911 O O . ALA A 1 130 ? 15.324 -7.404 5.461 1.00 88.12 130 ALA A O 1
ATOM 912 N N . TRP A 1 131 ? 16.925 -6.414 4.244 1.00 86.81 131 TRP A N 1
ATOM 913 C CA . TRP A 1 131 ? 18.024 -6.620 5.198 1.00 86.81 131 TRP A CA 1
ATOM 914 C C . TRP A 1 131 ? 18.331 -5.395 6.070 1.00 86.81 131 TRP A C 1
ATOM 916 O O . TRP A 1 131 ? 19.231 -5.455 6.908 1.00 86.81 131 TRP A O 1
ATOM 926 N N . GLU A 1 132 ? 17.638 -4.277 5.864 1.00 87.00 132 GLU A N 1
ATOM 927 C CA . GLU A 1 132 ? 17.784 -3.087 6.694 1.00 87.00 132 GLU A CA 1
ATOM 928 C C . GLU A 1 132 ? 16.777 -3.155 7.840 1.00 87.00 132 GLU A C 1
ATOM 930 O O . GLU A 1 132 ? 15.573 -3.284 7.633 1.00 87.00 132 GLU A O 1
ATOM 935 N N . THR A 1 133 ? 17.273 -3.063 9.071 1.00 83.19 133 THR A N 1
ATOM 936 C CA . THR A 1 133 ? 16.408 -2.922 10.240 1.00 83.19 133 THR A CA 1
ATOM 937 C C . THR A 1 133 ? 15.981 -1.460 10.343 1.00 83.19 133 THR A C 1
ATOM 939 O O . THR A 1 133 ? 16.856 -0.597 10.472 1.00 83.19 133 THR A O 1
ATOM 942 N N . PRO A 1 134 ? 14.672 -1.150 10.325 1.00 79.50 134 PRO A N 1
ATOM 943 C CA . PRO A 1 134 ? 14.209 0.209 10.557 1.00 79.50 134 PRO A CA 1
ATOM 944 C C . PRO A 1 134 ? 14.716 0.735 11.901 1.00 79.50 134 PRO A C 1
ATOM 946 O O . PRO A 1 134 ? 14.807 -0.007 12.883 1.00 79.50 134 PRO A O 1
ATOM 949 N N . ALA A 1 135 ? 15.024 2.030 11.964 1.00 84.31 135 ALA A N 1
ATOM 950 C CA . ALA A 1 135 ? 15.368 2.665 13.229 1.00 84.31 135 ALA A CA 1
ATOM 951 C C . ALA A 1 135 ? 14.218 2.503 14.239 1.00 84.31 135 ALA A C 1
ATOM 953 O O . ALA A 1 135 ? 13.038 2.536 13.877 1.00 84.31 135 ALA A O 1
ATOM 954 N N . ALA A 1 136 ? 14.555 2.359 15.522 1.00 86.38 136 ALA A N 1
ATOM 955 C CA . ALA A 1 136 ? 13.547 2.293 16.573 1.00 86.38 136 ALA A CA 1
ATOM 956 C C . ALA A 1 136 ? 12.674 3.561 16.547 1.00 86.38 136 ALA A C 1
ATOM 958 O O . ALA A 1 136 ? 13.187 4.676 16.632 1.00 86.38 136 ALA A O 1
ATOM 959 N N . GLY A 1 137 ? 11.356 3.385 16.416 1.00 86.38 137 GLY A N 1
ATOM 960 C CA . GLY A 1 137 ? 10.404 4.496 16.327 1.00 86.38 137 GLY A CA 1
ATOM 961 C C . GLY A 1 137 ? 10.358 5.205 14.968 1.00 86.38 137 GLY A C 1
ATOM 962 O O . GLY A 1 137 ? 9.822 6.312 14.895 1.00 86.38 137 GLY A O 1
ATOM 963 N N . ALA A 1 138 ? 10.904 4.602 13.904 1.00 88.69 138 ALA A N 1
ATOM 964 C CA . ALA A 1 138 ? 10.728 5.108 12.547 1.00 88.69 138 ALA A CA 1
ATOM 965 C C . ALA A 1 138 ? 9.236 5.277 12.223 1.00 88.69 138 ALA A C 1
ATOM 967 O O . ALA A 1 138 ? 8.408 4.414 12.524 1.00 88.69 138 ALA A O 1
ATOM 968 N N . ARG A 1 139 ? 8.898 6.421 11.625 1.00 91.06 139 ARG A N 1
ATOM 969 C CA . ARG A 1 139 ? 7.549 6.676 11.118 1.00 91.06 139 ARG A CA 1
ATOM 970 C C . ARG A 1 139 ? 7.359 5.922 9.801 1.00 91.06 139 ARG A C 1
ATOM 972 O O . ARG A 1 139 ? 8.342 5.716 9.094 1.00 91.06 139 ARG A O 1
ATOM 979 N N . PRO A 1 140 ? 6.123 5.531 9.460 1.00 93.12 140 PRO A N 1
ATOM 980 C CA . PRO A 1 140 ? 5.842 5.068 8.111 1.00 93.12 140 PRO A CA 1
ATOM 981 C C . PRO A 1 140 ? 6.118 6.193 7.105 1.00 93.12 140 PRO A C 1
ATOM 983 O O . PRO A 1 140 ? 5.867 7.365 7.398 1.00 93.12 140 PRO A O 1
ATOM 986 N N . ASP A 1 141 ? 6.613 5.829 5.925 1.00 93.88 141 ASP A N 1
ATOM 987 C CA . ASP A 1 141 ? 6.902 6.778 4.843 1.00 93.88 141 ASP A CA 1
ATOM 988 C C . ASP A 1 141 ? 5.615 7.250 4.155 1.00 93.88 141 ASP A C 1
ATOM 990 O O . ASP A 1 141 ? 5.575 8.333 3.567 1.00 93.88 141 ASP A O 1
ATOM 994 N N . VAL A 1 142 ? 4.548 6.448 4.251 1.00 95.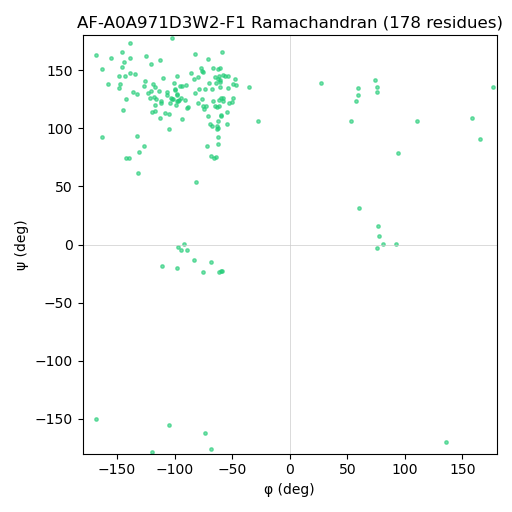69 142 VAL A N 1
ATOM 995 C CA . VAL A 1 142 ? 3.217 6.790 3.753 1.00 95.69 142 VAL A CA 1
ATOM 996 C C . VAL A 1 142 ? 2.115 6.271 4.673 1.00 95.69 142 VAL A C 1
ATOM 998 O O . VAL A 1 142 ? 2.223 5.189 5.259 1.00 95.69 142 VAL A O 1
ATOM 1001 N N . VAL A 1 143 ? 1.033 7.045 4.772 1.00 96.00 143 VAL A N 1
ATOM 1002 C CA . VAL A 1 143 ? -0.184 6.681 5.503 1.00 96.00 143 VAL A CA 1
ATOM 1003 C C . VAL A 1 143 ? -1.401 6.962 4.626 1.00 96.00 143 VAL A C 1
ATOM 1005 O O . VAL A 1 143 ? -1.554 8.064 4.097 1.00 96.00 143 VAL A O 1
ATOM 1008 N N . VAL A 1 144 ? -2.277 5.970 4.488 1.00 96.62 144 VAL A N 1
ATOM 1009 C CA . VAL A 1 144 ? -3.588 6.110 3.850 1.00 96.62 144 VAL A CA 1
ATOM 1010 C C . VAL A 1 144 ? -4.656 5.762 4.876 1.00 96.62 144 VAL A C 1
ATOM 1012 O O . VAL A 1 144 ? -4.764 4.612 5.293 1.00 96.62 144 VAL A O 1
ATOM 1015 N N . THR A 1 145 ? -5.456 6.745 5.264 1.00 96.88 145 THR A N 1
ATOM 1016 C CA . THR A 1 145 ? -6.574 6.562 6.190 1.00 96.88 145 THR A CA 1
ATOM 1017 C C . THR A 1 145 ? -7.825 6.211 5.402 1.00 96.88 145 THR A C 1
ATOM 1019 O O . THR A 1 145 ? -8.316 7.005 4.595 1.00 96.88 145 THR A O 1
ATOM 1022 N N . LEU A 1 146 ? -8.367 5.020 5.641 1.00 96.19 146 LEU A N 1
ATOM 1023 C CA . LEU A 1 146 ? -9.613 4.579 5.033 1.00 96.19 146 LEU A CA 1
ATOM 1024 C C . LEU A 1 146 ? -10.778 4.844 5.981 1.00 96.19 146 LEU A C 1
ATOM 1026 O O . LEU A 1 146 ? -10.814 4.313 7.087 1.00 96.19 146 LEU A O 1
ATOM 1030 N N . ARG A 1 147 ? -11.774 5.583 5.499 1.00 97.19 147 ARG A N 1
ATOM 1031 C CA . ARG A 1 147 ? -13.081 5.744 6.134 1.00 97.19 147 ARG A CA 1
ATOM 1032 C C . ARG A 1 147 ? -14.105 4.924 5.376 1.00 97.19 147 ARG A C 1
ATOM 1034 O O . ARG A 1 147 ? -14.419 5.181 4.214 1.00 97.19 147 ARG A O 1
ATOM 1041 N N . SER A 1 148 ? -14.599 3.885 6.032 1.00 95.31 148 SER A N 1
ATOM 1042 C CA . SER A 1 148 ? -15.507 2.907 5.455 1.00 95.31 148 SER A CA 1
ATOM 1043 C C . SER A 1 148 ? -16.876 2.978 6.116 1.00 95.31 148 SER A C 1
ATOM 1045 O O . SER A 1 148 ? -17.012 2.947 7.339 1.00 95.31 148 SER A O 1
ATOM 1047 N N . THR A 1 149 ? -17.916 3.009 5.291 1.00 93.88 149 THR A N 1
ATOM 1048 C CA . THR A 1 149 ? -19.314 2.924 5.731 1.00 93.88 149 THR A CA 1
ATOM 1049 C C . THR A 1 149 ? -19.963 1.622 5.267 1.00 93.88 149 THR A C 1
ATOM 1051 O O . THR A 1 149 ? -19.506 0.975 4.321 1.00 93.88 149 THR A O 1
ATOM 1054 N N . ASP A 1 150 ? -21.049 1.212 5.927 1.00 87.75 150 ASP A N 1
ATOM 1055 C CA . ASP A 1 150 ? -21.836 0.066 5.464 1.00 87.75 150 ASP A CA 1
ATOM 1056 C C . ASP A 1 150 ? -22.423 0.346 4.067 1.00 87.75 150 ASP A C 1
ATOM 1058 O O . ASP A 1 150 ? -22.855 1.457 3.745 1.00 87.75 150 ASP A O 1
ATOM 1062 N N . ARG A 1 151 ? -22.469 -0.682 3.218 1.00 81.06 151 ARG A N 1
ATOM 1063 C CA . ARG A 1 151 ? -22.992 -0.622 1.851 1.00 81.06 151 ARG A CA 1
ATOM 1064 C C . ARG A 1 151 ? -24.519 -0.735 1.834 1.00 81.06 151 ARG A C 1
ATOM 1066 O O . ARG A 1 151 ? -25.112 -1.541 1.113 1.00 81.06 151 ARG A O 1
ATOM 1073 N N . ARG A 1 152 ? -25.185 0.126 2.597 1.00 72.94 152 ARG A N 1
ATOM 1074 C CA . ARG A 1 152 ? -26.628 0.348 2.483 1.00 72.94 152 ARG A CA 1
ATOM 1075 C C . ARG A 1 152 ? -26.868 1.551 1.569 1.00 72.94 152 ARG A C 1
ATOM 1077 O O . ARG A 1 152 ? -26.165 2.554 1.663 1.00 72.94 152 ARG A O 1
ATOM 1084 N N . ALA A 1 153 ? -27.837 1.468 0.656 1.00 57.12 153 ALA A N 1
ATOM 1085 C CA . ALA A 1 153 ? -28.219 2.649 -0.116 1.00 57.12 153 ALA A CA 1
ATOM 1086 C C . ALA A 1 153 ? -28.731 3.765 0.810 1.00 57.12 153 ALA A C 1
ATOM 1088 O O . ALA A 1 153 ? -29.478 3.474 1.749 1.00 57.12 153 ALA A O 1
ATOM 1089 N N . PRO A 1 154 ? -28.404 5.038 0.528 1.00 56.59 154 PRO A N 1
ATOM 1090 C CA . PRO A 1 154 ? -29.092 6.156 1.153 1.00 56.59 154 PRO A CA 1
ATOM 1091 C C . PRO A 1 154 ? -30.577 6.138 0.745 1.00 56.59 154 PRO A C 1
ATOM 1093 O O . PRO A 1 154 ? -30.891 6.263 -0.435 1.00 56.59 154 PRO A O 1
ATOM 1096 N N . GLY A 1 155 ? -31.482 5.987 1.720 1.00 47.50 155 GLY A N 1
ATOM 1097 C CA . GLY A 1 155 ? -32.901 6.342 1.582 1.00 47.50 155 GLY A CA 1
ATOM 1098 C C . GLY A 1 155 ? -33.883 5.241 1.157 1.00 47.50 155 GLY A C 1
ATOM 1099 O O . GLY A 1 155 ? -34.396 5.248 0.046 1.00 47.50 155 GLY A O 1
ATOM 1100 N N . VAL A 1 156 ? -34.271 4.389 2.105 1.00 47.00 156 VAL A N 1
ATOM 1101 C CA . VAL A 1 156 ? -35.692 4.156 2.436 1.00 47.00 156 VAL A CA 1
ATOM 1102 C C . VAL A 1 156 ? -35.740 3.998 3.954 1.00 47.00 156 VAL A C 1
ATOM 1104 O O . VAL A 1 156 ? -34.923 3.276 4.521 1.00 47.00 156 VAL A O 1
ATOM 1107 N N . GLY A 1 157 ? -36.578 4.806 4.600 1.00 42.25 157 GLY A N 1
ATOM 1108 C CA . GLY A 1 157 ? -36.434 5.234 5.990 1.00 42.25 157 GLY A CA 1
ATOM 1109 C C . GLY A 1 157 ? -36.132 4.140 7.015 1.00 42.25 157 GLY A C 1
ATOM 1110 O O . GLY A 1 157 ? -36.712 3.056 7.006 1.00 42.25 157 GLY A O 1
ATOM 1111 N N . ALA A 1 158 ? -35.290 4.496 7.986 1.00 49.25 158 ALA A N 1
ATOM 1112 C CA . ALA A 1 158 ? -35.394 3.967 9.338 1.00 49.25 158 ALA A CA 1
ATOM 1113 C C . ALA A 1 158 ? -36.737 4.435 9.931 1.00 49.25 158 ALA A C 1
ATOM 1115 O O . ALA A 1 158 ? -36.805 5.393 10.689 1.00 49.25 158 ALA A O 1
ATOM 1116 N N . ALA A 1 159 ? -37.826 3.811 9.495 1.00 51.09 159 ALA A N 1
ATOM 1117 C CA . ALA A 1 159 ? -39.162 4.030 10.016 1.00 51.09 159 ALA A CA 1
ATOM 1118 C C . ALA A 1 159 ? -39.869 2.679 10.107 1.00 51.09 159 ALA A C 1
ATOM 1120 O O . ALA A 1 159 ? -40.740 2.367 9.309 1.00 51.09 159 ALA A O 1
ATOM 1121 N N . CYS A 1 160 ? -39.472 1.884 11.096 1.00 37.94 160 CYS A N 1
ATOM 1122 C CA . CYS A 1 160 ? -40.405 1.032 11.818 1.00 37.94 160 CYS A CA 1
ATOM 1123 C C . CYS A 1 160 ? -40.098 1.242 13.296 1.00 37.94 160 CYS A C 1
ATOM 1125 O O . CYS A 1 160 ? -39.170 0.666 13.857 1.00 37.94 160 CYS A O 1
ATOM 1127 N N . THR A 1 161 ? -40.847 2.183 13.855 1.00 50.19 161 THR A N 1
ATOM 1128 C CA . TH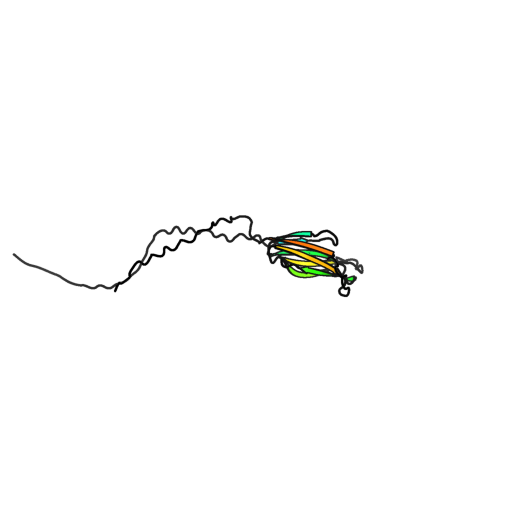R A 1 161 ? -41.086 2.398 15.275 1.00 50.19 161 THR A CA 1
ATOM 1129 C C . THR A 1 161 ? -41.147 1.093 16.058 1.00 50.19 161 THR A C 1
ATOM 1131 O O . THR A 1 161 ? -41.829 0.151 15.652 1.00 50.19 161 THR A O 1
ATOM 1134 N N . ASP A 1 162 ? -40.471 1.116 17.201 1.00 46.38 162 ASP A N 1
ATOM 1135 C CA . ASP A 1 162 ? -40.746 0.335 18.401 1.00 46.38 162 ASP A CA 1
ATOM 1136 C C . ASP A 1 162 ? -42.243 -0.012 18.506 1.00 46.38 162 ASP A C 1
ATOM 1138 O O . ASP A 1 162 ? -43.090 0.854 18.735 1.00 46.38 162 ASP A O 1
ATOM 1142 N N . HIS A 1 163 ? -42.584 -1.273 18.238 1.00 43.59 163 HIS A N 1
ATOM 1143 C CA . HIS A 1 163 ? -43.914 -1.798 18.509 1.00 43.59 163 HIS A CA 1
ATOM 1144 C C . HIS A 1 163 ? -43.835 -2.423 19.903 1.00 43.59 163 HIS A C 1
ATOM 1146 O O . HIS A 1 163 ? -43.192 -3.470 20.041 1.00 43.59 163 HIS A O 1
ATOM 1152 N N . PRO A 1 164 ? -44.429 -1.822 20.950 1.00 49.41 164 PRO A N 1
ATOM 1153 C CA . PRO A 1 164 ? -44.413 -2.447 22.260 1.00 49.41 164 PRO A CA 1
ATOM 1154 C C . PRO A 1 164 ? -45.136 -3.792 22.156 1.00 49.41 164 PRO A C 1
ATOM 1156 O O . PRO A 1 164 ? -46.279 -3.871 21.700 1.00 49.41 164 PRO A O 1
ATOM 1159 N N . ALA A 1 165 ? -44.440 -4.859 22.552 1.00 56.19 165 ALA A N 1
ATOM 1160 C CA . ALA A 1 165 ? -44.986 -6.208 22.593 1.00 56.19 165 ALA A CA 1
ATOM 1161 C C . ALA A 1 165 ? -46.347 -6.211 23.319 1.00 56.19 165 ALA A C 1
ATOM 1163 O O . ALA A 1 165 ? -46.481 -5.556 24.360 1.00 56.19 165 ALA A O 1
ATOM 1164 N N . PRO A 1 166 ? -47.365 -6.942 22.825 1.00 50.72 166 PRO A N 1
ATOM 1165 C CA . PRO A 1 166 ? -48.645 -7.006 23.512 1.00 50.72 166 PRO A CA 1
ATOM 1166 C C . PRO A 1 166 ? -48.430 -7.609 24.903 1.00 50.72 166 PRO A C 1
ATOM 1168 O O . PRO A 1 166 ? -47.973 -8.747 25.042 1.00 50.72 166 PRO A O 1
ATOM 1171 N N . ARG A 1 167 ? -48.748 -6.835 25.951 1.00 57.06 167 ARG A N 1
ATOM 1172 C CA . ARG A 1 167 ? -48.763 -7.325 27.333 1.00 57.06 167 ARG A CA 1
ATOM 1173 C C . ARG A 1 167 ? -49.677 -8.545 27.390 1.00 57.06 167 ARG A C 1
ATOM 1175 O O . ARG A 1 167 ? -50.886 -8.436 27.198 1.00 57.06 167 ARG A O 1
ATOM 1182 N N . ARG A 1 168 ? -49.091 -9.709 27.664 1.00 57.38 168 ARG A N 1
ATOM 1183 C CA . ARG A 1 168 ? -49.827 -10.940 27.942 1.00 57.38 168 ARG A CA 1
ATOM 1184 C C . ARG A 1 168 ? -50.650 -10.694 29.207 1.00 57.38 168 ARG A C 1
ATOM 1186 O O . ARG A 1 168 ? -50.092 -10.608 30.297 1.00 57.38 168 ARG A O 1
ATOM 1193 N N . VAL A 1 169 ? -51.962 -10.526 29.062 1.00 55.78 169 VAL A N 1
ATOM 1194 C CA . VAL A 1 169 ? -52.884 -10.519 30.200 1.00 55.78 169 VAL A CA 1
ATOM 1195 C C . VAL A 1 169 ? -52.878 -11.938 30.758 1.00 55.78 169 VAL A C 1
ATOM 1197 O O . VAL A 1 169 ? -53.435 -12.853 30.157 1.00 55.78 169 VAL A O 1
ATOM 1200 N N . ILE A 1 170 ? -52.165 -12.141 31.863 1.00 61.41 170 ILE A N 1
ATOM 1201 C CA . ILE A 1 170 ? -52.243 -13.376 32.640 1.00 61.41 170 ILE A CA 1
ATOM 1202 C C . ILE A 1 170 ? -53.576 -13.308 33.396 1.00 61.41 170 ILE A C 1
ATOM 1204 O O . ILE A 1 170 ? -53.755 -12.373 34.179 1.00 61.41 170 ILE A O 1
ATOM 1208 N N . PRO A 1 171 ? -54.528 -14.234 33.186 1.00 48.22 171 PRO A N 1
ATOM 1209 C CA . PRO A 1 171 ? -55.711 -14.283 34.028 1.00 48.22 171 PRO A CA 1
ATOM 1210 C C . PRO A 1 171 ? -55.287 -14.673 35.446 1.00 48.22 171 PRO A C 1
ATOM 1212 O O . PRO A 1 171 ? -54.645 -15.702 35.661 1.00 48.22 171 PRO A O 1
ATOM 1215 N N . SER A 1 172 ? -55.625 -13.822 36.414 1.00 52.78 172 SER A N 1
ATOM 1216 C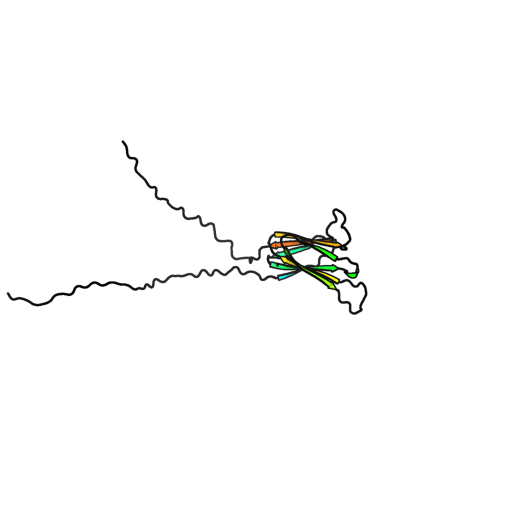 CA . SER A 1 172 ? -55.466 -14.101 37.838 1.00 52.78 172 SER A CA 1
ATOM 1217 C C . SER A 1 172 ? -56.286 -15.337 38.207 1.00 52.78 172 SER A C 1
ATOM 1219 O O . SER A 1 172 ? -57.514 -15.287 38.225 1.00 52.78 172 SER A O 1
ATOM 1221 N N . ALA A 1 173 ? -55.613 -16.444 38.518 1.00 53.16 173 ALA A N 1
ATOM 1222 C CA . ALA A 1 173 ? -56.240 -17.560 39.208 1.00 53.16 173 ALA A CA 1
ATOM 1223 C C . ALA A 1 173 ? -56.540 -17.111 40.644 1.00 53.16 173 ALA A C 1
ATOM 1225 O O . ALA A 1 173 ? -55.639 -16.973 41.470 1.00 53.16 173 ALA A O 1
ATOM 1226 N N . GLN A 1 174 ? -57.808 -16.812 40.914 1.00 54.06 174 GLN A N 1
ATOM 1227 C CA . GLN A 1 174 ? -58.312 -16.671 42.272 1.00 54.06 174 GLN A CA 1
ATOM 1228 C C . GLN A 1 174 ? -58.712 -18.043 42.818 1.00 54.06 174 GLN A C 1
ATOM 1230 O O . GLN A 1 174 ? -59.271 -18.859 42.086 1.00 54.06 174 GLN A O 1
ATOM 1235 N N . SER A 1 175 ? -58.536 -18.184 44.136 1.00 51.88 175 SER A N 1
ATOM 1236 C CA . SER A 1 175 ? -59.183 -19.137 45.056 1.00 51.88 175 SER A CA 1
ATOM 1237 C C . SER A 1 175 ? -58.685 -20.596 44.991 1.00 51.88 175 SER A C 1
ATOM 1239 O O . SER A 1 175 ? -58.454 -21.141 43.924 1.00 51.88 175 SER A O 1
ATOM 1241 N N . HIS A 1 176 ? -58.430 -21.298 46.098 1.00 49.97 176 HIS A N 1
ATOM 1242 C CA . HIS A 1 176 ? -59.104 -21.259 47.393 1.00 49.97 176 HIS A CA 1
ATOM 1243 C C . HIS A 1 176 ? -58.146 -21.546 48.562 1.00 49.97 176 HIS A C 1
ATOM 1245 O O . HIS A 1 176 ? -57.344 -22.475 48.509 1.00 49.97 176 HIS A O 1
ATOM 1251 N N . ALA A 1 177 ? -58.300 -20.781 49.645 1.00 50.78 177 ALA A N 1
ATOM 1252 C CA . ALA A 1 177 ? -57.904 -21.199 50.983 1.00 50.78 177 ALA A CA 1
ATOM 1253 C C . ALA A 1 177 ? -59.025 -22.068 51.572 1.00 50.78 177 ALA A C 1
ATOM 1255 O O . ALA A 1 177 ? -60.190 -21.663 51.561 1.00 50.78 177 ALA A O 1
ATOM 1256 N N . THR A 1 178 ? -58.673 -23.238 52.098 1.00 57.38 178 THR A N 1
ATOM 1257 C CA . THR A 1 178 ? -59.574 -24.088 52.886 1.00 57.38 178 THR A CA 1
ATOM 1258 C C . THR A 1 178 ? -59.208 -23.933 54.361 1.00 57.38 178 THR A C 1
ATOM 1260 O O . THR A 1 178 ? -58.043 -24.145 54.696 1.00 57.38 178 THR A O 1
ATOM 1263 N N . PRO A 1 179 ? -60.146 -23.587 55.259 1.00 59.91 179 PRO A N 1
ATOM 1264 C CA . PRO A 1 179 ? -59.903 -23.637 56.691 1.00 59.91 179 PRO A CA 1
ATOM 1265 C C . PRO A 1 179 ? -60.462 -24.933 57.296 1.00 59.91 179 PRO A C 1
ATOM 1267 O O . PRO A 1 179 ? -61.662 -25.193 57.191 1.00 59.91 179 PRO A O 1
ATOM 1270 N N . ARG A 1 180 ? -59.603 -25.708 57.960 1.00 45.53 180 ARG A N 1
ATOM 1271 C CA . ARG A 1 180 ? -59.707 -26.153 59.366 1.00 45.53 180 ARG A CA 1
ATOM 1272 C C . ARG A 1 180 ? -58.626 -27.178 59.677 1.00 45.53 180 ARG A C 1
ATOM 1274 O O . ARG A 1 180 ? -58.451 -28.105 58.861 1.00 45.53 180 ARG A O 1
#

pLDDT: mean 77.78, std 21.1, range [36.31, 98.38]

Radius of gyration: 38.25 Å; Cα contacts (8 Å, |Δi|>4): 275; chains: 1; bounding box: 134×60×84 Å

Nearest PDB structures (foldseek):
  3m86-assembly1_A  TM=8.241E-01  e=1.108E-08  Entamoeba histolytica HM-1:IMSS
  6cjz-assembly1_A  TM=7.324E-01  e=9.251E-08  Entamoeba histolytica
  2h7w-assembly2_B  TM=7.726E-01  e=4.110E-07  Trypanosoma cruzi
  9bxa-assembly1_A  TM=4.393E-01  e=1.681E-03  Bacillus sp. (in: firmicutes)
  4f7k-assembly1_A  TM=4.416E-01  e=5.938E-03  uncultured bacterium

Secondary structure (DSSP, 8-state):
------------------------------------PPPP-EEEE-PPTTSPPEEEEEETT-EEEEEEEE-GGGTEEEEEEE-TTEEEEEEEEEEPP-TT--TT--EEEEEEEEE-SSEEEEEEEEEEETTPPPPTTPPPSEEEEEEEE--PPS-S-------PPP----------PPP-

Sequence (180 aa):
MWTPTRGGLRTGAAALVKAALAVALLAGCAGGGAPRQTPPRTIAVAPSPGEGAAVVEARVGDTVVVTLEANATTGYAWTFTAGDTFAIEGDEYVPDPNPGGIAGKGGRQVVTLRVVRAGESDLTGTYARAWETPAAGARPDVVVTLRSTDRRAPGVGAACTDHPAPRRVIPSAQSHATPR

Solvent-accessible surface area (backbone atoms only — not comparable to full-atom values): 11789 Å² total; per-residue (Å²): 136,90,86,87,83,86,85,82,86,84,88,82,90,82,88,85,90,81,89,83,90,87,77,86,75,85,74,76,76,74,79,77,68,70,81,64,59,69,78,73,52,79,44,82,44,70,70,60,73,78,51,77,68,42,79,43,86,49,34,39,58,21,36,40,36,41,42,36,85,36,39,65,84,77,55,35,43,78,49,77,49,74,37,84,30,43,44,82,78,43,76,47,78,46,73,49,93,55,96,81,68,60,83,78,66,40,26,30,36,40,37,33,30,35,26,72,31,56,47,74,35,46,37,35,29,37,79,44,37,93,87,60,79,77,61,92,86,64,73,62,41,31,43,36,36,36,41,26,38,70,59,65,52,91,83,76,75,101,72,79,74,89,72,81,74,80,78,78,81,74,82,81,85,73,87,81,89,83,90,132

Mean predicted aligned error: 16.18 Å

Foldseek 3Di:
DDDDDDDDDDDDDDDDDDDDDDDDDPPPPPPPPPQPFDDAEEAEAEDDFPDDAAEAEEEAFHKYKYKYWFFVLVQKDKDKDDDDQKDFPDWDWDFDDDPPVDPRRTTIIITMITGHDADKDKIFIAIDHPPDDDDVPDGGRYIYIYHYDYRGDPDDDPDDDDDPDPPPPDPDDDDDDDDD